Protein 3EQT (pdb70)

Secondary structure (DSSP, 8-state):
---GGG-EEEETTT--EEEEGGGEEEETTTEEEE--GGGGGGEEEEEEEPP-SS--SSEEEEEEEEETTT--EEEEEEEETTEEEEEEPGGGEEEEETTEEE--S-GGG-SS--PBP-HHHHHHHH-/-----GGG-EEEETTT--EEEEGGGEEEETTTEEEE--GGGGGGEEE-SSPPP-SS--SSEEEEEEEEETTT--EEEEEEEETTEEEEEE-GGGEEEEETTEEE--S-GGG-SSPPPBP-HHHHHHHHS--GGGSTTSTT--

Nearest PDB structures (foldseek):
  3eqt-assembly1_A  TM=1.008E+00  e=4.925E-25  Homo sapiens
  3eqt-assembly1_B  TM=1.000E+00  e=4.451E-23  Homo sapiens
  5jbj-assembly1_A  TM=9.741E-01  e=2.662E-15  Gallus gallus
  5jbg-assembly1_A  TM=9.761E-01  e=4.610E-15  Gallus gallus
  5jaj-assembly1_A  TM=9.772E-01  e=2.824E-14  Gallus gallus

Structure (mmCIF, N/CA/C/O backbone):
data_3EQT
#
_entry.id   3EQT
#
_cell.length_a   116.458
_cell.length_b   54.191
_cell.length_c   67.203
_cell.angle_alpha   90.00
_cell.angle_beta   97.26
_cell.angle_gamma   90.00
#
_symmetry.space_group_name_H-M   'C 1 2 1'
#
loop_
_entity.id
_entity.type
_entity.pdbx_description
1 polymer 'ATP-dependent RNA helicase DHX58'
2 polymer "5'-R(*GP*CP*GP*CP*GP*CP*GP*C)-3'"
3 non-polymer 'ZINC ION'
4 water water
#
loop_
_atom_site.group_PDB
_atom_site.id
_atom_site.type_symbol
_atom_site.label_atom_id
_atom_site.label_alt_id
_atom_site.label_comp_id
_atom_site.label_asym_id
_atom_site.label_entity_id
_atom_site.label_seq_id
_atom_site.pdbx_PDB_ins_code
_atom_site.Cartn_x
_atom_site.Cartn_y
_atom_site.Cartn_z
_atom_site.occupancy
_atom_site.B_iso_or_equiv
_atom_site.auth_seq_id
_atom_site.auth_comp_id
_atom_site.auth_asym_id
_atom_site.auth_atom_id
_atom_site.pdbx_PDB_model_num
ATOM 1 N N . GLN A 1 6 ? 19.375 -10.157 -8.443 1.00 45.34 546 GLN A N 1
ATOM 2 C CA . GLN A 1 6 ? 20.707 -10.254 -7.774 1.00 39.46 546 GLN A CA 1
ATOM 3 C C . GLN A 1 6 ? 21.838 -9.673 -8.610 1.00 36.53 546 GLN A C 1
ATOM 4 O O . GLN A 1 6 ? 21.912 -9.895 -9.818 1.00 37.27 546 GLN A O 1
ATOM 10 N N . PHE A 1 7 ? 22.722 -8.927 -7.954 1.00 27.98 547 PHE A N 1
ATOM 11 C CA . PHE A 1 7 ? 23.859 -8.335 -8.639 1.00 27.19 547 PHE A CA 1
ATOM 12 C C . PHE A 1 7 ? 25.182 -8.848 -8.089 1.00 22.08 547 PHE A C 1
ATOM 13 O O . PHE A 1 7 ? 25.281 -9.156 -6.902 1.00 29.37 547 PHE A O 1
ATOM 21 N N . PRO A 1 8 ? 26.223 -8.924 -8.935 1.00 23.63 548 PRO A N 1
ATOM 22 C CA . PRO A 1 8 ? 27.538 -9.375 -8.456 1.00 26.80 548 PRO A CA 1
ATOM 23 C C . PRO A 1 8 ? 27.874 -8.319 -7.396 1.00 29.93 548 PRO A C 1
ATOM 24 O O . PRO A 1 8 ? 27.572 -7.123 -7.587 1.00 30.37 548 PRO A O 1
ATOM 28 N N . VAL A 1 9 ? 28.495 -8.722 -6.297 1.00 28.78 549 VAL A N 1
ATOM 29 C CA . VAL A 1 9 ? 28.764 -7.779 -5.222 1.00 28.49 549 VAL A CA 1
ATOM 30 C C . VAL A 1 9 ? 29.667 -6.593 -5.586 1.00 30.82 549 VAL A C 1
ATOM 31 O O . VAL A 1 9 ? 29.546 -5.516 -5.000 1.00 31.64 549 VAL A O 1
ATOM 35 N N . GLU A 1 10 ? 30.554 -6.773 -6.553 1.00 27.54 550 GLU A N 1
ATOM 36 C CA . GLU A 1 10 ? 31.437 -5.687 -6.984 1.00 31.93 550 GLU A CA 1
ATOM 37 C C . GLU A 1 10 ? 30.666 -4.488 -7.609 1.00 31.94 550 GLU A C 1
ATOM 38 O O . GLU A 1 10 ? 31.227 -3.401 -7.758 1.00 32.48 550 GLU A O 1
ATOM 44 N N . HIS A 1 11 ? 29.392 -4.686 -7.952 1.00 27.96 551 HIS A N 1
ATOM 45 C CA . HIS A 1 11 ? 28.571 -3.632 -8.564 1.00 33.09 551 HIS A CA 1
ATOM 46 C C . HIS A 1 11 ? 27.646 -2.952 -7.565 1.00 32.47 551 HIS A C 1
ATOM 47 O O . HIS A 1 11 ? 26.730 -2.214 -7.939 1.00 29.80 551 HIS A O 1
ATOM 54 N N . VAL A 1 12 ? 27.879 -3.204 -6.286 1.00 23.53 552 VAL A N 1
ATOM 55 C CA . VAL A 1 12 ? 27.053 -2.623 -5.243 1.00 29.37 552 VAL A CA 1
ATOM 56 C C . VAL A 1 12 ? 27.905 -1.792 -4.295 1.00 28.11 552 VAL A C 1
ATOM 57 O O . VAL A 1 12 ? 28.789 -2.322 -3.619 1.00 31.34 552 VAL A O 1
ATOM 61 N N . GLN A 1 13 ? 27.650 -0.485 -4.256 1.00 27.38 553 GLN A N 1
ATOM 62 C CA . GLN A 1 13 ? 28.391 0.402 -3.355 1.00 24.81 553 GLN A CA 1
ATOM 63 C C . GLN A 1 13 ? 27.467 0.817 -2.219 1.00 27.30 553 GLN A C 1
ATOM 64 O O . GLN A 1 13 ? 26.233 0.698 -2.342 1.00 25.38 553 GLN A O 1
ATOM 70 N N . LEU A 1 14 ? 28.061 1.273 -1.111 1.00 20.54 554 LEU A N 1
ATOM 71 C CA . LEU A 1 14 ? 27.312 1.687 0.062 1.00 23.19 554 LEU A CA 1
ATOM 72 C C . LEU A 1 14 ? 27.361 3.210 0.216 1.00 22.74 554 LEU A C 1
ATOM 73 O O . LEU A 1 14 ? 28.430 3.796 0.131 1.00 28.00 554 LEU A O 1
ATOM 78 N N . LEU A 1 15 ? 26.209 3.811 0.475 1.00 22.73 555 LEU A N 1
ATOM 79 C CA . LEU A 1 15 ? 26.099 5.264 0.652 1.00 27.87 555 LEU A CA 1
ATOM 80 C C . LEU A 1 15 ? 25.376 5.493 1.973 1.00 28.64 555 LEU A C 1
ATOM 81 O O . LEU A 1 15 ? 24.634 4.620 2.429 1.00 25.41 555 LEU A O 1
ATOM 86 N N . CYS A 1 16 ? 25.605 6.643 2.605 1.00 27.14 556 CYS A N 1
ATOM 87 C CA . CYS A 1 16 ? 24.920 6.966 3.853 1.00 24.64 556 CYS A CA 1
ATOM 88 C C . CYS A 1 16 ? 23.484 7.257 3.438 1.00 28.72 556 CYS A C 1
ATOM 89 O O . CYS A 1 16 ? 23.252 8.035 2.501 1.00 27.91 556 CYS A O 1
ATOM 92 N N . ILE A 1 17 ? 22.522 6.665 4.134 1.00 29.45 557 ILE A N 1
ATOM 93 C CA . ILE A 1 17 ? 21.116 6.851 3.771 1.00 28.43 557 ILE A CA 1
ATOM 94 C C . ILE A 1 17 ? 20.657 8.299 3.902 1.00 30.77 557 ILE A C 1
ATOM 95 O O . ILE A 1 17 ? 19.745 8.729 3.211 1.00 31.00 557 ILE A O 1
ATOM 100 N N . ASN A 1 18 ? 21.305 9.059 4.766 1.00 26.78 558 ASN A N 1
ATOM 101 C CA . ASN A 1 18 ? 20.879 10.442 4.984 1.00 29.81 558 ASN A CA 1
ATOM 102 C C . ASN A 1 18 ? 21.521 11.448 4.035 1.00 31.11 558 ASN A C 1
ATOM 103 O O . ASN A 1 18 ? 20.813 12.127 3.306 1.00 30.60 558 ASN A O 1
ATOM 108 N N . CYS A 1 19 ? 22.850 11.535 4.030 1.00 27.54 559 CYS A N 1
ATOM 109 C CA . CYS A 1 19 ? 23.542 12.521 3.175 1.00 28.86 559 CYS A CA 1
ATOM 110 C C . CYS A 1 19 ? 23.939 11.979 1.809 1.00 26.06 559 CYS A C 1
ATOM 111 O O . CYS A 1 19 ? 24.374 12.716 0.922 1.00 24.04 559 CYS A O 1
ATOM 114 N N . MET A 1 20 ? 23.796 10.668 1.645 1.00 24.85 560 MET A N 1
ATOM 115 C CA . MET A 1 20 ? 24.092 9.993 0.399 1.00 23.15 560 MET A CA 1
ATOM 116 C C . MET A 1 20 ? 25.506 10.048 -0.152 1.00 21.05 560 MET A C 1
ATOM 117 O O . MET A 1 20 ? 25.724 9.801 -1.342 1.00 26.17 560 MET A O 1
ATOM 122 N N . VAL A 1 21 ? 26.479 10.371 0.690 1.00 22.38 561 VAL A N 1
ATOM 123 C CA . VAL A 1 21 ? 27.862 10.331 0.210 1.00 23.03 561 VAL A CA 1
ATOM 124 C C . VAL A 1 21 ? 28.251 8.844 0.170 1.00 28.23 561 VAL A C 1
ATOM 125 O O . VAL A 1 21 ? 27.730 8.044 0.968 1.00 23.43 561 VAL A O 1
ATOM 129 N N . ALA A 1 22 ? 29.141 8.482 -0.752 1.00 26.48 562 ALA A N 1
ATOM 130 C CA . ALA A 1 22 ? 29.596 7.096 -0.906 1.00 27.49 562 ALA A CA 1
ATOM 131 C C . ALA A 1 22 ? 30.519 6.832 0.258 1.00 28.46 562 ALA A C 1
ATOM 132 O O . ALA A 1 22 ? 31.461 7.591 0.485 1.00 28.39 562 ALA A O 1
ATOM 134 N N . VAL A 1 23 ? 30.261 5.771 1.013 1.00 22.15 563 VAL A N 1
ATOM 135 C CA . VAL A 1 23 ? 31.109 5.485 2.161 1.00 23.37 563 VAL A CA 1
ATOM 136 C C . VAL A 1 23 ? 31.735 4.089 2.139 1.00 28.80 563 VAL A C 1
ATOM 137 O O . VAL A 1 23 ? 32.631 3.791 2.929 1.00 24.91 563 VAL A O 1
ATOM 141 N N . GLY A 1 24 ? 31.287 3.244 1.224 1.00 26.88 564 GLY A N 1
ATOM 142 C CA . GLY A 1 24 ? 31.845 1.902 1.203 1.00 29.19 564 GLY A CA 1
ATOM 143 C C . GLY A 1 24 ? 31.460 1.044 0.013 1.00 31.78 564 GLY A C 1
ATOM 144 O O . GLY A 1 24 ? 30.823 1.518 -0.952 1.00 23.91 564 GLY A O 1
ATOM 145 N N . HIS A 1 25 ? 31.810 -0.243 0.126 1.00 24.58 565 HIS A N 1
ATOM 146 C CA . HIS A 1 25 ? 31.602 -1.223 -0.936 1.00 25.66 565 HIS A CA 1
ATOM 147 C C . HIS A 1 25 ? 30.902 -2.472 -0.402 1.00 23.82 565 HIS A C 1
ATOM 148 O O . HIS A 1 25 ? 31.261 -2.975 0.655 1.00 22.18 565 HIS A O 1
ATOM 155 N N . GLY A 1 26 ? 29.921 -2.973 -1.145 1.00 21.20 566 GLY A N 1
ATOM 156 C CA . GLY A 1 26 ? 29.208 -4.148 -0.698 1.00 24.86 566 GLY A CA 1
ATOM 157 C C . GLY A 1 26 ? 30.198 -5.298 -0.526 1.00 23.54 566 GLY A C 1
ATOM 158 O O . GLY A 1 26 ? 30.006 -6.165 0.306 1.00 23.50 566 GLY A O 1
ATOM 159 N N . SER A 1 27 ? 31.267 -5.304 -1.305 1.00 25.64 567 SER A N 1
ATOM 160 C CA . SER A 1 27 ? 32.250 -6.394 -1.203 1.00 29.08 567 SER A CA 1
ATOM 161 C C . SER A 1 27 ? 33.043 -6.406 0.120 1.00 34.01 567 SER A C 1
ATOM 162 O O . SER A 1 27 ? 33.815 -7.342 0.376 1.00 27.24 567 SER A O 1
ATOM 165 N N . ASP A 1 28 ? 32.881 -5.371 0.955 1.00 26.64 568 ASP A N 1
ATOM 166 C CA . ASP A 1 28 ? 33.596 -5.323 2.236 1.00 24.82 568 ASP A CA 1
ATOM 167 C C . ASP A 1 28 ? 32.760 -5.810 3.403 1.00 24.28 568 ASP A C 1
ATOM 168 O O . ASP A 1 28 ? 33.193 -5.766 4.536 1.00 24.28 568 ASP A O 1
ATOM 173 N N . LEU A 1 29 ? 31.546 -6.274 3.126 1.00 22.67 569 LEU A N 1
ATOM 174 C CA . LEU A 1 29 ? 30.653 -6.721 4.178 1.00 21.39 569 LEU A CA 1
ATOM 175 C C . LEU A 1 29 ? 30.890 -8.206 4.428 1.00 25.82 569 LEU A C 1
ATOM 176 O O . LEU A 1 29 ? 31.253 -8.913 3.507 1.00 24.91 569 LEU A O 1
ATOM 181 N N . ARG A 1 30 ? 30.697 -8.634 5.672 1.00 29.43 570 ARG A N 1
ATOM 182 C CA . ARG A 1 30 ? 30.830 -10.037 6.096 1.00 27.66 570 ARG A CA 1
ATOM 183 C C . ARG A 1 30 ? 29.783 -10.214 7.179 1.00 28.26 570 ARG A C 1
ATOM 184 O O . ARG A 1 30 ? 29.431 -9.252 7.864 1.00 29.43 570 ARG A O 1
ATOM 192 N N . LYS A 1 31 ? 29.304 -11.444 7.361 1.00 23.66 571 LYS A N 1
ATOM 193 C CA . LYS A 1 31 ? 28.310 -11.717 8.379 1.00 28.52 571 LYS A CA 1
ATOM 194 C C . LYS A 1 31 ? 28.947 -12.369 9.598 1.00 29.70 571 LYS A C 1
ATOM 195 O O . LYS A 1 31 ? 29.813 -13.231 9.465 1.00 28.80 571 LYS A O 1
ATOM 201 N N . VAL A 1 32 ? 28.493 -11.959 10.780 1.00 30.32 572 VAL A N 1
ATOM 202 C CA . VAL A 1 32 ? 28.958 -12.518 12.042 1.00 33.13 572 VAL A CA 1
ATOM 203 C C . VAL A 1 32 ? 27.732 -13.234 12.609 1.00 37.07 572 VAL A C 1
ATOM 204 O O . VAL A 1 32 ? 26.633 -12.649 12.694 1.00 31.79 572 VAL A O 1
ATOM 208 N N . GLU A 1 33 ? 27.919 -14.515 12.945 1.00 36.23 573 GLU A N 1
ATOM 209 C CA . GLU A 1 33 ? 26.845 -15.381 13.441 1.00 34.68 573 GLU A CA 1
ATOM 210 C C . GLU A 1 33 ? 25.765 -15.456 12.381 1.00 34.00 573 GLU A C 1
ATOM 211 O O . GLU A 1 33 ? 24.589 -15.637 12.689 1.00 36.56 573 GLU A O 1
ATOM 217 N N . GLY A 1 34 ? 26.176 -15.319 11.128 1.00 34.70 574 GLY A N 1
ATOM 218 C CA . GLY A 1 34 ? 25.236 -15.368 10.024 1.00 36.52 574 GLY A CA 1
ATOM 219 C C . GLY A 1 34 ? 24.116 -14.335 10.074 1.00 35.22 574 GLY A C 1
ATOM 220 O O . GLY A 1 34 ? 23.160 -14.441 9.313 1.00 34.97 574 GLY A O 1
ATOM 221 N N . THR A 1 35 ? 24.236 -13.332 10.946 1.00 35.49 575 THR A N 1
ATOM 222 C CA . THR A 1 35 ? 23.198 -12.318 11.098 1.00 33.23 575 THR A CA 1
ATOM 223 C C . THR A 1 35 ? 23.725 -10.866 11.039 1.00 34.18 575 THR A C 1
ATOM 224 O O . THR A 1 35 ? 23.364 -10.109 10.127 1.00 33.60 575 THR A O 1
ATOM 228 N N . HIS A 1 36 ? 24.553 -10.477 12.008 1.00 29.75 576 HIS A N 1
ATOM 229 C CA . HIS A 1 36 ? 25.133 -9.130 12.025 1.00 30.31 576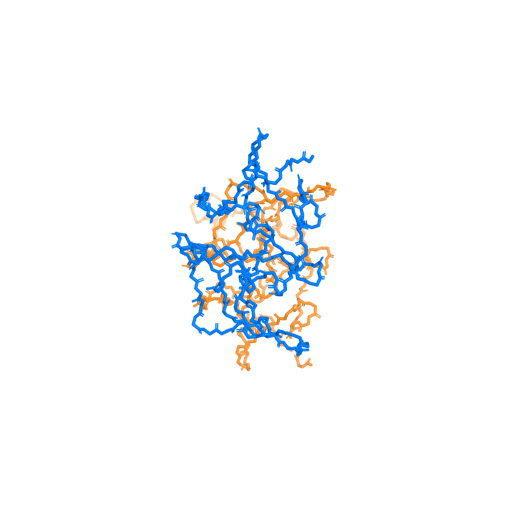 HIS A CA 1
ATOM 230 C C . HIS A 1 36 ? 25.969 -8.935 10.771 1.00 34.41 576 HIS A C 1
ATOM 231 O O . HIS A 1 36 ? 26.677 -9.852 10.350 1.00 33.45 576 HIS A O 1
ATOM 238 N N . HIS A 1 37 ? 25.870 -7.760 10.157 1.00 24.74 577 HIS A N 1
ATOM 239 C CA . HIS A 1 37 ? 26.686 -7.470 8.978 1.00 23.76 577 HIS A CA 1
ATOM 240 C C . HIS A 1 37 ? 27.702 -6.402 9.361 1.00 28.46 577 HIS A C 1
ATOM 241 O O . HIS A 1 37 ? 27.334 -5.320 9.822 1.00 30.31 577 HIS A O 1
ATOM 248 N N . VAL A 1 38 ? 28.976 -6.717 9.172 1.00 28.63 578 VAL A N 1
ATOM 249 C CA . VAL A 1 38 ? 30.061 -5.795 9.512 1.00 26.53 578 VAL A CA 1
ATOM 250 C C . VAL A 1 38 ? 30.856 -5.418 8.275 1.00 27.91 578 VAL A C 1
ATOM 251 O O . VAL A 1 38 ? 30.810 -6.109 7.270 1.00 26.66 578 VAL A O 1
ATOM 255 N N . ASN A 1 39 ? 31.575 -4.304 8.329 1.00 27.44 579 ASN A N 1
ATOM 256 C CA . ASN A 1 39 ? 32.380 -3.912 7.186 1.00 20.55 579 ASN A CA 1
ATOM 257 C C . ASN A 1 39 ? 33.815 -4.140 7.651 1.00 26.84 579 ASN A C 1
ATOM 258 O O . ASN A 1 39 ? 34.232 -3.540 8.634 1.00 26.47 579 ASN A O 1
ATOM 263 N N . VAL A 1 40 ? 34.562 -4.984 6.945 1.00 28.26 580 VAL A N 1
ATOM 264 C CA . VAL A 1 40 ? 35.929 -5.321 7.350 1.00 30.86 580 VAL A CA 1
ATOM 265 C C . VAL A 1 40 ? 37.059 -4.535 6.672 1.00 31.11 580 VAL A C 1
ATOM 266 O O . VAL A 1 40 ? 38.228 -4.827 6.876 1.00 33.61 580 VAL A O 1
ATOM 270 N N . ASN A 1 41 ? 36.717 -3.531 5.873 1.00 31.34 581 ASN A N 1
ATOM 271 C CA . ASN A 1 41 ? 37.730 -2.735 5.191 1.00 30.87 581 ASN A CA 1
ATOM 272 C C . ASN A 1 41 ? 38.242 -1.677 6.187 1.00 36.03 581 ASN A C 1
ATOM 273 O O . ASN A 1 41 ? 37.457 -0.890 6.739 1.00 35.75 581 ASN A O 1
ATOM 278 N N . PRO A 1 42 ? 39.560 -1.663 6.455 1.00 35.74 582 PRO A N 1
ATOM 279 C CA . PRO A 1 42 ? 40.088 -0.662 7.396 1.00 39.56 582 PRO A CA 1
ATOM 280 C C . PRO A 1 42 ? 39.905 0.797 6.946 1.00 33.44 582 PRO A C 1
ATOM 281 O O . PRO A 1 42 ? 39.894 1.695 7.781 1.00 40.56 582 PRO A O 1
ATOM 285 N N . ASN A 1 43 ? 39.768 1.042 5.648 1.00 31.81 583 ASN A N 1
ATOM 286 C CA . ASN A 1 43 ? 39.582 2.422 5.181 1.00 35.43 583 ASN A CA 1
ATOM 287 C C . ASN A 1 43 ? 38.178 2.930 5.539 1.00 34.55 583 ASN A C 1
ATOM 288 O O . ASN A 1 43 ? 37.919 4.131 5.504 1.00 27.69 583 ASN A O 1
ATOM 293 N N . PHE A 1 44 ? 37.277 2.012 5.883 1.00 30.50 584 PHE A N 1
ATOM 294 C CA . PHE A 1 44 ? 35.908 2.389 6.244 1.00 28.28 584 PHE A CA 1
ATOM 295 C C . PHE A 1 44 ? 35.888 3.272 7.489 1.00 28.89 584 PHE A C 1
ATOM 296 O O . PHE A 1 44 ? 34.964 4.069 7.679 1.00 27.01 584 PHE A O 1
ATOM 304 N N . SER A 1 45 ? 36.915 3.144 8.329 1.00 30.01 585 SER A N 1
ATOM 305 C CA . SER A 1 45 ? 36.999 3.913 9.575 1.00 27.60 585 SER A CA 1
ATOM 306 C C . SER A 1 45 ? 37.054 5.412 9.336 1.00 31.22 585 SER A C 1
ATOM 307 O O . SER A 1 45 ? 36.723 6.202 10.231 1.00 29.00 585 SER A O 1
ATOM 310 N N . ASN A 1 46 ? 37.471 5.797 8.136 1.00 28.77 586 ASN A N 1
ATOM 311 C CA . ASN A 1 46 ? 37.552 7.202 7.756 1.00 34.20 586 ASN A CA 1
ATOM 312 C C . ASN A 1 46 ? 36.186 7.836 7.491 1.00 37.78 586 ASN A C 1
ATOM 313 O O . ASN A 1 46 ? 36.102 9.055 7.351 1.00 33.59 586 ASN A O 1
ATOM 318 N N . TYR A 1 47 ? 35.131 7.017 7.418 1.00 33.25 587 TYR A N 1
ATOM 319 C CA . TYR A 1 47 ? 33.786 7.525 7.135 1.00 30.39 587 TYR A CA 1
ATOM 320 C C . TYR A 1 47 ? 32.818 7.576 8.307 1.00 29.70 587 TYR A C 1
ATOM 321 O O . TYR A 1 47 ? 31.670 7.998 8.147 1.00 28.26 587 TYR A O 1
ATOM 330 N N . TYR A 1 48 ? 33.250 7.159 9.490 1.00 24.46 588 TYR A N 1
ATOM 331 C CA . TYR A 1 48 ? 32.330 7.210 10.619 1.00 25.79 588 TYR A CA 1
ATOM 332 C C . TYR A 1 48 ? 33.019 7.684 11.879 1.00 29.04 588 TYR A C 1
ATOM 333 O O . TYR A 1 48 ? 34.250 7.704 11.956 1.00 28.86 588 TYR A O 1
ATOM 342 N N . ASN A 1 49 ? 32.223 8.113 12.848 1.00 28.84 589 ASN A N 1
ATOM 343 C CA . ASN A 1 49 ? 32.749 8.529 14.141 1.00 32.22 589 ASN A CA 1
ATOM 344 C C . ASN A 1 49 ? 32.256 7.469 15.109 1.00 32.65 589 ASN A C 1
ATOM 345 O O . ASN A 1 49 ? 31.281 6.769 14.818 1.00 31.34 589 ASN A O 1
ATOM 350 N N . VAL A 1 50 ? 32.940 7.345 16.244 1.00 29.11 590 VAL A N 1
ATOM 351 C CA . VAL A 1 50 ? 32.573 6.385 17.285 1.00 34.32 590 VAL A CA 1
ATOM 352 C C . VAL A 1 50 ? 32.323 7.189 18.563 1.00 36.94 590 VAL A C 1
ATOM 353 O O . VAL A 1 50 ? 33.147 8.030 18.920 1.00 38.32 590 VAL A O 1
ATOM 357 N N . SER A 1 51 ? 31.198 6.943 19.240 1.00 35.00 591 SER A N 1
ATOM 358 C CA . SER A 1 51 ? 30.869 7.648 20.481 1.00 36.85 591 SER A CA 1
ATOM 359 C C . SER A 1 51 ? 31.857 7.292 21.597 1.00 44.03 591 SER A C 1
ATOM 360 O O . SER A 1 51 ? 32.390 6.177 21.655 1.00 39.28 591 SER A O 1
ATOM 363 N N . ARG A 1 52 ? 32.067 8.249 22.493 1.00 40.45 592 ARG A N 1
ATOM 364 C CA . ARG A 1 52 ? 32.989 8.111 23.617 1.00 48.61 592 ARG A CA 1
ATOM 365 C C . ARG A 1 52 ? 32.669 6.919 24.502 1.00 45.38 592 ARG A C 1
ATOM 366 O O . ARG A 1 52 ? 33.546 6.117 24.818 1.00 45.19 592 ARG A O 1
ATOM 374 N N . ASP A 1 53 ? 31.406 6.802 24.893 1.00 44.58 593 ASP A N 1
ATOM 375 C CA . ASP A 1 53 ? 30.979 5.709 25.757 1.00 46.29 593 ASP A CA 1
ATOM 376 C C . ASP A 1 53 ? 30.396 4.574 24.926 1.00 43.58 593 ASP A C 1
ATOM 377 O O . ASP A 1 53 ? 29.857 4.800 23.852 1.00 41.54 593 ASP A O 1
ATOM 382 N N . PRO A 1 54 ? 30.487 3.336 25.426 1.00 47.47 594 PRO A N 1
ATOM 383 C CA . PRO A 1 54 ? 29.960 2.172 24.712 1.00 44.27 594 PRO A CA 1
ATOM 384 C C . PRO A 1 54 ? 28.460 1.987 24.873 1.00 46.86 594 PRO A C 1
ATOM 385 O O . PRO A 1 54 ? 27.865 2.504 25.819 1.00 43.18 594 PRO A O 1
ATOM 389 N N . VAL A 1 55 ? 27.856 1.267 23.927 1.00 39.97 595 VAL A N 1
ATOM 390 C CA . VAL A 1 55 ? 26.435 0.960 23.975 1.00 43.37 595 VAL A CA 1
ATOM 391 C C . VAL A 1 55 ? 26.253 -0.024 25.142 1.00 49.40 595 VAL A C 1
ATOM 392 O O . VAL A 1 55 ? 27.075 -0.928 25.338 1.00 47.13 595 VAL A O 1
ATOM 396 N N . VAL A 1 56 ? 25.187 0.148 25.919 1.00 49.38 596 VAL A N 1
ATOM 397 C CA . VAL A 1 56 ? 24.936 -0.728 27.052 1.00 43.12 596 VAL A CA 1
ATOM 398 C C . VAL A 1 56 ? 23.931 -1.820 26.694 1.00 44.96 596 VAL A C 1
ATOM 399 O O . VAL A 1 56 ? 22.813 -1.528 26.268 1.00 44.74 596 VAL A O 1
ATOM 403 N N . ILE A 1 57 ? 24.351 -3.074 26.856 1.00 38.61 597 ILE A N 1
ATOM 404 C CA . ILE A 1 57 ? 23.508 -4.233 26.567 1.00 51.20 597 ILE A CA 1
ATOM 405 C C . ILE A 1 57 ? 23.452 -5.140 27.805 1.00 54.57 597 ILE A C 1
ATOM 406 O O . ILE A 1 57 ? 24.487 -5.583 28.314 1.00 56.02 597 ILE A O 1
ATOM 411 N N . ASN A 1 58 ? 22.234 -5.411 28.271 1.00 61.16 598 ASN A N 1
ATOM 412 C CA . ASN A 1 58 ? 21.994 -6.224 29.464 1.00 64.05 598 ASN A CA 1
ATOM 413 C C . ASN A 1 58 ? 22.047 -7.717 29.191 1.00 62.37 598 ASN A C 1
ATOM 414 O O . ASN A 1 58 ? 21.110 -8.453 29.496 1.00 68.37 598 ASN A O 1
ATOM 419 N N . LYS A 1 59 ? 23.153 -8.154 28.610 1.00 60.08 599 LYS A N 1
ATOM 420 C CA . LYS A 1 59 ? 23.369 -9.553 28.288 1.00 60.98 599 LYS A CA 1
ATOM 421 C C . LYS A 1 59 ? 24.840 -9.719 28.001 1.00 59.82 599 LYS A C 1
ATOM 422 O O . LYS A 1 59 ? 25.493 -8.7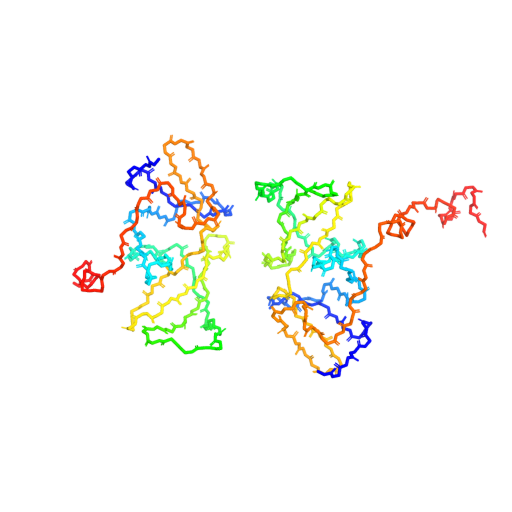85 27.540 1.00 64.23 599 LYS A O 1
ATOM 428 N N . VAL A 1 60 ? 25.361 -10.904 28.291 1.00 57.18 600 VAL A N 1
ATOM 429 C CA . VAL A 1 60 ? 26.764 -11.206 28.054 1.00 55.01 600 VAL A CA 1
ATOM 430 C C . VAL A 1 60 ? 26.825 -12.172 26.887 1.00 53.26 600 VAL A C 1
ATOM 431 O O . VAL A 1 60 ? 26.136 -13.190 26.894 1.00 50.95 600 VAL A O 1
ATOM 435 N N . PHE A 1 61 ? 27.637 -11.844 25.885 1.00 50.46 601 PHE A N 1
ATOM 436 C CA . PHE A 1 61 ? 27.784 -12.693 24.708 1.00 51.59 601 PHE A CA 1
ATOM 437 C C . PHE A 1 61 ? 29.118 -13.418 24.768 1.00 50.82 601 PHE A C 1
ATOM 438 O O . PHE A 1 61 ? 30.115 -12.876 25.244 1.00 47.93 601 PHE A O 1
ATOM 446 N N . LYS A 1 62 ? 29.134 -14.645 24.272 1.00 53.94 602 LYS A N 1
ATOM 447 C CA . LYS A 1 62 ? 30.342 -15.449 24.315 1.00 56.54 602 LYS A CA 1
ATOM 448 C C . LYS A 1 62 ? 31.583 -14.820 23.688 1.00 54.52 602 LYS A C 1
ATOM 449 O O . LYS A 1 62 ? 32.597 -14.632 24.360 1.00 52.35 602 LYS A O 1
ATOM 455 N N . ASP A 1 63 ? 31.495 -14.484 22.404 1.00 52.97 603 ASP A N 1
ATOM 456 C CA . ASP A 1 63 ? 32.645 -13.956 21.678 1.00 40.59 603 ASP A CA 1
ATOM 457 C C . ASP A 1 63 ? 32.756 -12.463 21.436 1.00 41.68 603 ASP A C 1
ATOM 458 O O . ASP A 1 63 ? 33.694 -12.026 20.764 1.00 41.25 603 ASP A O 1
ATOM 463 N N . TRP A 1 64 ? 31.825 -11.670 21.955 1.00 37.29 604 TRP A N 1
ATOM 464 C CA . TRP A 1 64 ? 31.929 -10.238 21.720 1.00 37.40 604 TRP A CA 1
ATOM 465 C C . TRP A 1 64 ? 31.265 -9.365 22.757 1.00 32.08 604 TRP A C 1
ATOM 466 O O . TRP A 1 64 ? 30.459 -9.824 23.556 1.00 39.61 604 TRP A O 1
ATOM 477 N N . LYS A 1 65 ? 31.649 -8.094 22.737 1.00 34.35 605 LYS A N 1
ATOM 478 C CA . LYS A 1 65 ? 31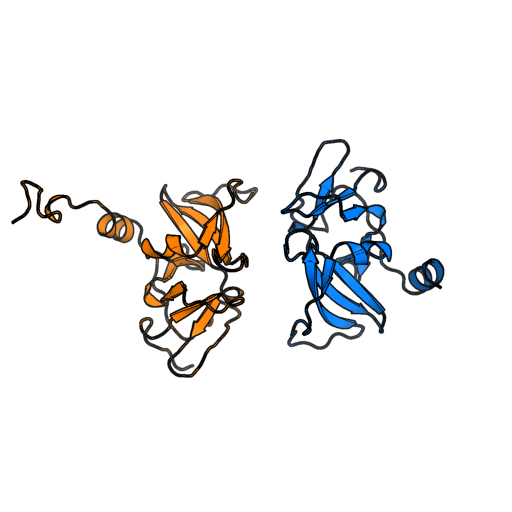.103 -7.091 23.620 1.00 34.70 605 LYS A CA 1
ATOM 479 C C . LYS A 1 65 ? 30.991 -5.789 22.835 1.00 31.81 605 LYS A C 1
ATOM 480 O O . LYS A 1 65 ? 31.826 -5.483 21.976 1.00 32.11 605 LYS A O 1
ATOM 486 N N . PRO A 1 66 ? 29.948 -5.010 23.118 1.00 33.69 606 PRO A N 1
ATOM 487 C CA . PRO A 1 66 ? 29.700 -3.735 22.444 1.00 35.49 606 PRO A CA 1
ATOM 488 C C . PRO A 1 66 ? 30.685 -2.621 22.729 1.00 36.29 606 PRO A C 1
ATOM 489 O O . PRO A 1 66 ? 31.251 -2.517 23.824 1.00 33.90 606 PRO A O 1
ATOM 493 N N . GLY A 1 67 ? 30.874 -1.794 21.707 1.00 35.26 607 GLY A N 1
ATOM 494 C CA . GLY A 1 67 ? 31.728 -0.627 21.794 1.00 31.07 607 GLY A CA 1
ATOM 495 C C . GLY A 1 67 ? 30.787 0.554 21.590 1.00 27.40 607 GLY A C 1
ATOM 496 O O . GLY A 1 67 ? 29.611 0.456 21.905 1.00 30.61 607 GLY A O 1
ATOM 497 N N . GLY A 1 68 ? 31.289 1.658 21.048 1.00 32.71 608 GLY A N 1
ATOM 498 C CA . GLY A 1 68 ? 30.448 2.825 20.878 1.00 34.80 608 GLY A CA 1
ATOM 499 C C . GLY A 1 68 ? 29.544 2.842 19.663 1.00 40.17 608 GLY A C 1
ATOM 500 O O . GLY A 1 68 ? 29.616 1.979 18.784 1.00 36.52 608 GLY A O 1
ATOM 501 N N . VAL A 1 69 ? 28.675 3.846 19.637 1.00 36.91 609 VAL A N 1
ATOM 502 C CA . VAL A 1 69 ? 27.733 4.063 18.552 1.00 36.03 609 VAL A CA 1
ATOM 503 C C . VAL A 1 69 ? 28.540 4.575 17.371 1.00 38.16 609 VAL A C 1
ATOM 504 O O . VAL A 1 69 ? 29.446 5.391 17.553 1.00 35.13 609 VAL A O 1
ATOM 508 N N . ILE A 1 70 ? 28.251 4.080 16.171 1.00 32.16 610 ILE A N 1
ATOM 509 C CA . ILE A 1 70 ? 28.960 4.567 14.989 1.00 31.17 610 ILE A CA 1
ATOM 510 C C . ILE A 1 70 ? 27.979 5.400 14.172 1.00 30.55 610 ILE A C 1
ATOM 511 O O . ILE A 1 70 ? 26.802 5.026 14.001 1.00 25.83 610 ILE A O 1
ATOM 516 N N . SER A 1 71 ? 28.466 6.540 13.692 1.00 29.03 611 SER A N 1
ATOM 517 C CA . SER A 1 71 ? 27.646 7.479 12.923 1.00 31.85 611 SER A CA 1
ATOM 518 C C . SER A 1 71 ? 28.413 8.093 11.760 1.00 29.31 611 SER A C 1
ATOM 519 O O . SER A 1 71 ? 29.640 8.192 11.790 1.00 30.27 611 SER A O 1
ATOM 522 N N . CYS A 1 72 ? 27.685 8.506 10.729 1.00 25.28 612 CYS A N 1
ATOM 523 C CA . CYS A 1 72 ? 28.303 9.092 9.555 1.00 23.04 612 CYS A CA 1
ATOM 524 C C . CYS A 1 72 ? 29.158 10.281 9.963 1.00 31.00 612 CYS A C 1
ATOM 525 O O . CYS A 1 72 ? 28.713 11.143 10.728 1.00 30.97 612 CYS A O 1
ATOM 528 N N . ARG A 1 73 ? 30.380 10.321 9.449 1.00 29.05 613 ARG A N 1
ATOM 529 C CA . ARG A 1 73 ? 31.304 11.399 9.767 1.00 31.87 613 ARG A CA 1
ATOM 530 C C . ARG A 1 73 ? 30.847 12.699 9.112 1.00 30.82 613 ARG A C 1
ATOM 531 O O . ARG A 1 73 ? 31.118 13.779 9.619 1.00 32.92 613 ARG A O 1
ATOM 539 N N . ASN A 1 74 ? 30.129 12.586 8.001 1.00 26.09 614 ASN A N 1
ATOM 540 C CA . ASN A 1 74 ? 29.667 13.764 7.286 1.00 29.74 614 ASN A CA 1
ATOM 541 C C . ASN A 1 74 ? 28.402 14.416 7.863 1.00 36.36 614 ASN A C 1
ATOM 542 O O . ASN A 1 74 ? 28.356 15.643 8.035 1.00 33.69 614 ASN A O 1
ATOM 547 N N . CYS A 1 75 ? 27.392 13.604 8.180 1.00 33.41 615 CYS A N 1
ATOM 548 C CA . CYS A 1 75 ? 26.123 14.147 8.671 1.00 32.66 615 CYS A CA 1
ATOM 549 C C . CYS A 1 75 ? 25.662 13.710 10.047 1.00 30.99 615 CYS A C 1
ATOM 550 O O . CYS A 1 75 ? 24.640 14.188 10.517 1.00 31.36 615 CYS A O 1
ATOM 553 N N . GLY A 1 76 ? 26.364 12.785 10.694 1.00 28.37 616 GLY A N 1
ATOM 554 C CA . GLY A 1 76 ? 25.923 12.373 12.017 1.00 27.04 616 GLY A CA 1
ATOM 555 C C . GLY A 1 76 ? 24.857 11.264 12.070 1.00 32.54 616 GLY A C 1
ATOM 556 O O . GLY A 1 76 ? 24.447 10.840 13.140 1.00 30.53 616 GLY A O 1
ATOM 557 N N . GLU A 1 77 ? 24.388 10.805 10.925 1.00 32.10 617 GLU A N 1
ATOM 558 C CA . GLU A 1 77 ? 23.387 9.735 10.891 1.00 30.56 617 GLU A CA 1
ATOM 559 C C . GLU A 1 77 ? 23.918 8.506 11.641 1.00 30.21 617 GLU A C 1
ATOM 560 O O . GLU A 1 77 ? 25.049 8.100 11.418 1.00 31.52 617 GLU A O 1
ATOM 566 N N . VAL A 1 78 ? 23.126 7.936 12.552 1.00 32.70 618 VAL A N 1
ATOM 567 C CA . VAL A 1 78 ? 23.567 6.747 13.299 1.00 34.50 618 VAL A CA 1
ATOM 568 C C . VAL A 1 78 ? 23.475 5.538 12.365 1.00 32.18 618 VAL A C 1
ATOM 569 O O . VAL A 1 78 ? 22.456 5.338 11.697 1.00 29.47 618 VAL A O 1
ATOM 573 N N . TRP A 1 79 ? 24.548 4.754 12.304 1.00 28.13 619 TRP A N 1
ATOM 574 C CA . TRP A 1 79 ? 24.611 3.586 11.413 1.00 26.79 619 TRP A CA 1
ATOM 575 C C . TRP A 1 79 ? 24.565 2.223 12.138 1.00 29.81 619 TRP A C 1
ATOM 576 O O . TRP A 1 79 ? 24.311 1.193 11.523 1.00 26.19 619 TRP A O 1
ATOM 587 N N . GLY A 1 80 ? 24.864 2.219 13.424 1.00 27.65 620 GLY A N 1
ATOM 588 C CA . GLY A 1 80 ? 24.867 0.961 14.156 1.00 33.03 620 GLY A CA 1
ATOM 589 C C . GLY A 1 80 ? 25.798 1.077 15.341 1.00 29.22 620 GLY A C 1
ATOM 590 O O . GLY A 1 80 ? 25.819 2.108 16.021 1.00 25.65 620 GLY A O 1
ATOM 591 N N . LEU A 1 81 ? 26.588 0.039 15.588 1.00 30.72 621 LEU A N 1
ATOM 592 C CA . LEU A 1 81 ? 27.509 0.071 16.714 1.00 29.78 621 LEU A CA 1
ATOM 593 C C . LEU A 1 81 ? 28.782 -0.711 16.431 1.00 34.51 621 LEU A C 1
ATOM 594 O O . LEU A 1 81 ? 28.871 -1.495 15.478 1.00 32.75 621 LEU A O 1
ATOM 599 N N . GLN A 1 82 ? 29.751 -0.511 17.308 1.00 30.15 622 GLN A N 1
ATOM 600 C CA . GLN A 1 82 ? 31.022 -1.185 17.214 1.00 34.75 622 GLN A CA 1
ATOM 601 C C . GLN A 1 82 ? 30.899 -2.531 17.943 1.00 34.84 622 GLN A C 1
ATOM 602 O O . GLN A 1 82 ? 30.347 -2.609 19.033 1.00 33.91 622 GLN A O 1
ATOM 608 N N . MET A 1 83 ? 31.371 -3.592 17.309 1.00 34.58 623 MET A N 1
ATOM 609 C CA . MET A 1 83 ? 31.353 -4.909 17.913 1.00 34.50 623 MET A CA 1
ATOM 610 C C . MET A 1 83 ? 32.819 -5.219 18.195 1.00 30.77 623 MET A C 1
ATOM 611 O O . MET A 1 83 ? 33.644 -5.107 17.305 1.00 33.16 623 MET A O 1
ATOM 616 N N . ILE A 1 84 ? 33.152 -5.592 19.426 1.00 30.84 624 ILE A N 1
ATOM 617 C CA . ILE A 1 84 ? 34.536 -5.939 19.714 1.00 33.78 624 ILE A CA 1
ATOM 618 C C . ILE A 1 84 ? 34.482 -7.465 19.780 1.00 34.12 624 ILE A C 1
ATOM 619 O O . ILE A 1 84 ? 34.067 -8.050 20.772 1.00 34.29 624 ILE A O 1
ATOM 624 N N . TYR A 1 85 ? 34.851 -8.081 18.664 1.00 34.62 625 TYR A N 1
ATOM 625 C CA . TYR A 1 85 ? 34.804 -9.530 18.494 1.00 35.22 625 TYR A CA 1
ATOM 626 C C . TYR A 1 85 ? 36.154 -10.124 18.819 1.00 39.78 625 TYR A C 1
ATOM 627 O O . TYR A 1 85 ? 37.134 -9.858 18.122 1.00 37.69 625 TYR A O 1
ATOM 636 N N . LYS A 1 86 ? 36.198 -10.915 19.888 1.00 41.33 626 LYS A N 1
ATOM 637 C CA . LYS A 1 86 ? 37.432 -11.543 20.324 1.00 35.78 626 LYS A CA 1
ATOM 638 C C . LYS A 1 86 ? 38.566 -10.521 20.288 1.00 38.58 626 LYS A C 1
ATOM 639 O O . LYS A 1 86 ? 39.637 -10.769 19.747 1.00 37.32 626 LYS A O 1
ATOM 645 N N . SER A 1 87 ? 38.291 -9.347 20.850 1.00 40.30 627 SER A N 1
ATOM 646 C CA . SER A 1 87 ? 39.258 -8.254 20.922 1.00 42.25 627 SER A CA 1
ATOM 647 C C . SER A 1 87 ? 39.465 -7.435 19.651 1.00 42.73 627 SER A C 1
ATOM 648 O O . SER A 1 87 ? 40.197 -6.450 19.672 1.00 45.08 627 SER A O 1
ATOM 651 N N . VAL A 1 88 ? 38.833 -7.828 18.549 1.00 39.57 628 VAL A N 1
ATOM 652 C CA . VAL A 1 88 ? 38.964 -7.073 17.307 1.00 40.20 628 VAL A CA 1
ATOM 653 C C . VAL A 1 88 ? 37.717 -6.196 17.090 1.00 35.73 628 VAL A C 1
ATOM 654 O O . VAL A 1 88 ? 36.601 -6.691 17.136 1.00 29.09 628 VAL A O 1
ATOM 658 N N . LYS A 1 89 ? 37.918 -4.897 16.859 1.00 35.10 629 LYS A N 1
ATOM 659 C CA . LYS A 1 89 ? 36.809 -3.968 16.646 1.00 34.09 629 LYS A CA 1
ATOM 660 C C . LYS A 1 89 ? 36.273 -4.075 15.223 1.00 30.93 629 LYS A C 1
ATOM 661 O O . LYS A 1 89 ? 37.041 -4.047 14.266 1.00 28.83 629 LYS A O 1
ATOM 667 N N . LEU A 1 90 ? 34.957 -4.203 15.102 1.00 31.25 630 LEU A N 1
ATOM 668 C CA . LEU A 1 90 ? 34.275 -4.308 13.801 1.00 29.16 630 LEU A CA 1
ATOM 669 C C . LEU A 1 90 ? 33.004 -3.439 13.814 1.00 29.17 630 LEU A C 1
ATOM 670 O O . LEU A 1 90 ? 32.206 -3.516 14.740 1.00 30.72 630 LEU A O 1
ATOM 675 N N . PRO A 1 91 ? 32.805 -2.612 12.781 1.00 26.62 631 PRO A N 1
ATOM 676 C CA . PRO A 1 91 ? 31.612 -1.760 12.724 1.00 27.08 631 PRO A CA 1
ATOM 677 C C . PRO A 1 91 ? 30.426 -2.578 12.207 1.00 26.72 631 PRO A C 1
ATOM 678 O O . PRO A 1 91 ? 30.480 -3.098 11.091 1.00 30.15 631 PRO A O 1
ATOM 682 N N . VAL A 1 92 ? 29.393 -2.712 13.038 1.00 24.87 632 VAL A N 1
ATOM 683 C CA . VAL A 1 92 ? 28.169 -3.443 12.717 1.00 25.44 632 VAL A CA 1
ATOM 684 C C . VAL A 1 92 ? 27.169 -2.436 12.162 1.00 32.60 632 VAL A C 1
ATOM 685 O O . VAL A 1 92 ? 26.824 -1.475 12.839 1.00 32.32 632 VAL A O 1
ATOM 689 N N . LEU A 1 93 ? 26.696 -2.675 10.944 1.00 28.72 633 LEU A N 1
ATOM 690 C CA . LEU A 1 93 ? 25.795 -1.745 10.281 1.00 25.99 633 LEU A CA 1
ATOM 691 C C . LEU A 1 93 ? 24.320 -2.148 10.249 1.00 34.85 633 LEU A C 1
ATOM 692 O O . LEU A 1 93 ? 23.984 -3.304 10.043 1.00 32.21 633 LEU A O 1
ATOM 697 N N . LYS A 1 94 ? 23.449 -1.175 10.477 1.00 27.22 634 LYS A N 1
ATOM 698 C CA . LYS A 1 94 ? 22.010 -1.388 10.397 1.00 26.01 634 LYS A CA 1
ATOM 699 C C . LYS A 1 94 ? 21.713 -1.328 8.882 1.00 28.89 634 LYS A C 1
ATOM 700 O O . LYS A 1 94 ? 22.168 -0.410 8.209 1.00 32.81 634 LYS A O 1
ATOM 706 N N . VAL A 1 95 ? 20.944 -2.270 8.338 1.00 27.32 635 VAL A N 1
ATOM 707 C CA . VAL A 1 95 ? 20.693 -2.264 6.895 1.00 26.11 635 VAL A CA 1
ATOM 708 C C . VAL A 1 95 ? 20.010 -0.995 6.397 1.00 30.33 635 VAL A C 1
ATOM 709 O O . VAL A 1 95 ? 20.307 -0.505 5.299 1.00 26.57 635 VAL A O 1
ATOM 713 N N . ARG A 1 96 ? 19.122 -0.436 7.205 1.00 29.77 636 ARG A N 1
ATOM 714 C CA . ARG A 1 96 ? 18.412 0.767 6.765 1.00 37.05 636 ARG A CA 1
ATOM 715 C C . ARG A 1 96 ? 19.313 1.983 6.627 1.00 36.32 636 ARG A C 1
ATOM 716 O O . ARG A 1 96 ? 18.947 2.950 5.958 1.00 39.27 636 ARG A O 1
ATOM 724 N N . SER A 1 97 ? 20.496 1.929 7.240 1.00 31.79 637 SER A N 1
ATOM 725 C CA . SER A 1 97 ? 21.425 3.058 7.207 1.00 33.68 637 SER A CA 1
ATOM 726 C C . SER A 1 97 ? 22.280 3.099 5.958 1.00 31.86 637 SER A C 1
ATOM 727 O O . SER A 1 97 ? 22.856 4.137 5.627 1.00 31.34 637 SER A O 1
ATOM 730 N N . MET A 1 98 ? 22.360 1.975 5.260 1.00 30.00 638 MET A N 1
ATOM 731 C CA . MET A 1 98 ? 23.190 1.879 4.072 1.00 28.22 638 MET A CA 1
ATOM 732 C C . MET A 1 98 ? 22.400 1.805 2.770 1.00 39.60 638 MET A C 1
ATOM 733 O O . MET A 1 98 ? 21.943 0.726 2.377 1.00 39.94 638 MET A O 1
ATOM 738 N N . LEU A 1 99 ? 22.286 2.938 2.082 1.00 28.93 639 LEU A N 1
ATOM 739 C CA . LEU A 1 99 ? 21.601 3.023 0.801 1.00 28.99 639 LEU A CA 1
ATOM 740 C C . LEU A 1 99 ? 22.487 2.304 -0.207 1.00 30.54 639 LEU A C 1
ATOM 741 O O . LEU A 1 99 ? 23.694 2.558 -0.282 1.00 27.26 639 LEU A O 1
ATOM 746 N N . LEU A 1 100 ? 21.893 1.411 -0.992 1.00 26.21 640 LEU A N 1
ATOM 747 C CA . LEU A 1 100 ? 22.662 0.635 -1.957 1.00 28.76 640 LEU A CA 1
ATOM 748 C C . LEU A 1 100 ? 22.698 1.244 -3.342 1.00 32.44 640 LEU A C 1
ATOM 749 O O . LEU A 1 100 ? 21.649 1.496 -3.939 1.00 33.07 640 LEU A O 1
ATOM 754 N N . GLU A 1 101 ? 23.901 1.484 -3.854 1.00 28.28 641 GLU A N 1
ATOM 755 C CA . GLU A 1 101 ? 24.049 2.015 -5.203 1.00 31.56 641 GLU A CA 1
ATOM 756 C C . GLU A 1 101 ? 24.312 0.797 -6.101 1.00 30.32 641 GLU A C 1
ATOM 757 O O . GLU A 1 101 ? 25.354 0.157 -5.987 1.00 27.21 641 GLU A O 1
ATOM 763 N N . THR A 1 102 ? 23.367 0.496 -6.990 1.00 31.30 642 THR A N 1
ATOM 764 C CA . THR A 1 102 ? 23.443 -0.675 -7.866 1.00 31.85 642 THR A CA 1
ATOM 765 C C . THR A 1 102 ? 23.295 -0.304 -9.342 1.00 37.41 642 THR A C 1
ATOM 766 O O . THR A 1 102 ? 23.011 0.843 -9.684 1.00 37.07 642 THR A O 1
ATOM 770 N N . PRO A 1 103 ? 23.474 -1.285 -10.236 1.00 39.83 643 PRO A N 1
ATOM 771 C CA . PRO A 1 103 ? 23.336 -0.979 -11.664 1.00 41.18 643 PRO A CA 1
ATOM 772 C C . PRO A 1 103 ? 21.911 -0.542 -12.031 1.00 42.70 643 PRO A C 1
ATOM 773 O O . PRO A 1 103 ? 21.696 0.080 -13.070 1.00 47.46 643 PRO A O 1
ATOM 777 N N . GLN A 1 104 ? 20.946 -0.854 -11.168 1.00 40.99 644 GLN A N 1
ATOM 778 C CA . GLN A 1 104 ? 19.547 -0.495 -11.410 1.00 43.38 644 GLN A CA 1
ATOM 779 C C . GLN A 1 104 ? 19.070 0.713 -10.593 1.00 44.73 644 GLN A C 1
ATOM 780 O O . GLN A 1 104 ? 17.867 0.978 -10.506 1.00 49.98 644 GLN A O 1
ATOM 786 N N . GLY A 1 105 ? 20.016 1.448 -10.011 1.00 40.88 645 GLY A N 1
ATOM 787 C CA . GLY A 1 105 ? 19.672 2.615 -9.213 1.00 36.27 645 GLY A CA 1
ATOM 788 C C . GLY A 1 105 ? 19.936 2.427 -7.727 1.00 38.52 645 GLY A C 1
ATOM 789 O O . GLY A 1 105 ? 20.475 1.392 -7.288 1.00 33.45 645 GLY A O 1
ATOM 790 N N . ARG A 1 106 ? 19.552 3.425 -6.941 1.00 31.57 646 ARG A N 1
ATOM 791 C CA . ARG A 1 106 ? 19.753 3.350 -5.507 1.00 34.66 646 ARG A CA 1
ATOM 792 C C . ARG A 1 106 ? 18.597 2.590 -4.895 1.00 37.10 646 ARG A C 1
ATOM 793 O O . ARG A 1 106 ? 17.435 2.821 -5.229 1.00 40.75 646 ARG A O 1
ATOM 801 N N . ILE A 1 107 ? 18.941 1.682 -3.997 1.00 28.33 647 ILE A N 1
ATOM 802 C CA . ILE A 1 107 ? 17.977 0.797 -3.332 1.00 33.18 647 ILE A CA 1
ATOM 803 C C . ILE A 1 107 ? 18.099 0.832 -1.820 1.00 33.53 647 ILE A C 1
ATOM 804 O O . ILE A 1 107 ? 19.199 0.678 -1.282 1.00 29.99 647 ILE A O 1
ATOM 809 N N . GLN A 1 108 ? 16.979 1.013 -1.126 1.00 28.80 648 GLN A N 1
ATOM 810 C CA . GLN A 1 108 ? 16.989 0.988 0.329 1.00 31.20 648 GLN A CA 1
ATOM 811 C C . GLN A 1 108 ? 16.449 -0.409 0.732 1.00 34.43 648 GLN A C 1
ATOM 812 O O . GLN A 1 108 ? 15.288 -0.704 0.497 1.00 35.77 648 GLN A O 1
ATOM 818 N N . ALA A 1 109 ? 17.284 -1.274 1.304 1.00 30.21 649 ALA A N 1
ATOM 819 C CA . ALA A 1 109 ? 16.805 -2.613 1.704 1.00 31.64 649 ALA A CA 1
ATOM 820 C C . ALA A 1 109 ? 16.263 -2.557 3.130 1.00 29.79 649 ALA A C 1
ATOM 821 O O . ALA A 1 109 ? 16.714 -1.744 3.938 1.00 33.70 649 ALA A O 1
ATOM 823 N N . LYS A 1 110 ? 15.293 -3.407 3.446 1.00 30.50 650 LYS A N 1
ATOM 824 C CA . LYS A 1 110 ? 14.707 -3.420 4.788 1.00 35.90 650 LYS A CA 1
ATOM 825 C C . LYS A 1 110 ? 15.292 -4.515 5.680 1.00 32.09 650 LYS A C 1
ATOM 826 O O . LYS A 1 110 ? 15.150 -4.460 6.891 1.00 33.54 650 LYS A O 1
ATOM 832 N N . LYS A 1 111 ? 15.956 -5.492 5.063 1.00 30.01 651 LYS A N 1
ATOM 833 C CA . LYS A 1 111 ? 16.568 -6.611 5.790 1.00 33.97 651 LYS A CA 1
ATOM 834 C C . LYS A 1 111 ? 17.887 -7.069 5.133 1.00 28.32 651 LYS A C 1
ATOM 835 O O . LYS A 1 111 ? 17.913 -7.308 3.931 1.00 26.74 651 LYS A O 1
ATOM 841 N N . TRP A 1 112 ? 18.954 -7.210 5.929 1.00 22.05 652 TRP A N 1
ATOM 842 C CA . TRP A 1 112 ? 20.239 -7.672 5.402 1.00 25.56 652 TRP A CA 1
ATOM 843 C C . TRP A 1 112 ? 20.054 -9.042 4.756 1.00 26.49 652 TRP A C 1
ATOM 844 O O . TRP A 1 112 ? 20.685 -9.348 3.751 1.00 27.70 652 TRP A O 1
ATOM 855 N N . SER A 1 113 ? 19.186 -9.871 5.337 1.00 27.59 653 SER A N 1
ATOM 856 C CA . SER A 1 113 ? 18.968 -11.218 4.787 1.00 29.04 653 SER A CA 1
ATOM 857 C C . SER A 1 113 ? 18.317 -11.157 3.416 1.00 34.17 653 SER A C 1
ATOM 858 O O . SER A 1 113 ? 18.263 -12.169 2.701 1.00 35.27 653 SER A O 1
ATOM 861 N N . ARG A 1 114 ? 17.823 -9.981 3.023 1.00 29.76 654 ARG A N 1
ATOM 862 C CA . ARG A 1 114 ? 17.196 -9.891 1.709 1.00 34.16 654 ARG A CA 1
ATOM 863 C C . ARG A 1 114 ? 17.852 -8.966 0.693 1.00 36.54 654 ARG A C 1
ATOM 864 O O . ARG A 1 114 ? 17.236 -8.627 -0.310 1.00 34.71 654 ARG A O 1
ATOM 872 N N . VAL A 1 115 ? 19.099 -8.564 0.914 1.00 34.22 655 VAL A N 1
ATOM 873 C CA . VAL A 1 115 ? 19.736 -7.696 -0.074 1.00 29.52 655 VAL A CA 1
ATOM 874 C C . VAL A 1 115 ? 19.985 -8.441 -1.388 1.00 30.95 655 VAL A C 1
ATOM 875 O O . VAL A 1 115 ? 20.119 -9.661 -1.405 1.00 33.04 655 VAL A O 1
ATOM 879 N N . PRO A 1 116 ? 20.062 -7.708 -2.511 1.00 31.46 656 PRO A N 1
ATOM 880 C CA . PRO A 1 116 ? 20.284 -8.321 -3.828 1.00 30.68 656 PRO A CA 1
ATOM 881 C C . PRO A 1 116 ? 21.699 -8.780 -4.181 1.00 28.47 656 PRO A C 1
ATOM 882 O O . PRO A 1 116 ? 22.129 -8.664 -5.326 1.00 32.53 656 PRO A O 1
ATOM 886 N N . PHE A 1 117 ? 22.435 -9.280 -3.194 1.00 26.09 657 PHE A N 1
ATOM 887 C CA . PHE A 1 117 ? 23.773 -9.785 -3.431 1.00 24.92 657 PHE A CA 1
ATOM 888 C C . PHE A 1 117 ? 24.194 -10.701 -2.282 1.00 28.66 657 PHE A C 1
ATOM 889 O O . PHE A 1 117 ? 23.684 -10.613 -1.164 1.00 29.77 657 PHE A O 1
ATOM 897 N N . SER A 1 118 ? 25.112 -11.605 -2.565 1.00 26.85 658 SER A N 1
ATOM 898 C CA . SER A 1 118 ? 25.562 -12.529 -1.537 1.00 26.95 658 SER A CA 1
ATOM 899 C C . SER A 1 118 ? 26.678 -11.904 -0.704 1.00 27.10 658 SER A C 1
ATOM 900 O O . SER A 1 118 ? 27.468 -11.103 -1.208 1.00 29.02 658 SER A O 1
ATOM 903 N N . VAL A 1 119 ? 26.735 -12.284 0.567 1.00 26.51 659 VAL A N 1
ATOM 904 C CA . VAL A 1 119 ? 27.737 -11.794 1.499 1.00 25.34 659 VAL A CA 1
ATOM 905 C C . VAL A 1 119 ? 28.391 -12.996 2.196 1.00 28.24 659 VAL A C 1
ATOM 906 O O . VAL A 1 119 ? 27.690 -13.897 2.645 1.00 26.46 659 VAL A O 1
ATOM 910 N N . PRO A 1 120 ? 29.734 -13.032 2.270 1.00 29.29 660 PRO A N 1
ATOM 911 C CA . PRO A 1 120 ? 30.415 -14.161 2.932 1.00 29.51 660 PRO A CA 1
ATOM 912 C C . PRO A 1 120 ? 30.413 -14.075 4.440 1.00 31.40 660 PRO A C 1
ATOM 913 O O . PRO A 1 120 ? 30.306 -12.980 5.011 1.00 26.27 660 PRO A O 1
ATOM 917 N N . ASP A 1 121 ? 30.538 -15.229 5.103 1.00 26.28 661 ASP A N 1
ATOM 918 C CA . ASP A 1 121 ? 30.569 -15.234 6.555 1.00 23.04 661 ASP A CA 1
ATOM 919 C C . ASP A 1 121 ? 31.933 -14.732 6.949 1.00 23.50 661 ASP A C 1
ATOM 920 O O . ASP A 1 121 ? 32.900 -14.911 6.210 1.00 24.71 661 ASP A O 1
ATOM 925 N N . PHE A 1 122 ? 31.990 -14.084 8.105 1.00 24.72 662 PHE A N 1
ATOM 926 C CA . PHE A 1 122 ? 33.233 -13.537 8.627 1.00 29.49 662 PHE A CA 1
ATOM 927 C C . PHE A 1 122 ? 34.137 -14.701 8.994 1.00 33.40 662 PHE A C 1
ATOM 928 O O . PHE A 1 122 ? 33.664 -15.696 9.540 1.00 28.52 662 PHE A O 1
ATOM 936 N N . ASP A 1 123 ? 35.419 -14.586 8.673 1.00 29.89 663 ASP A N 1
ATOM 937 C CA . ASP A 1 123 ? 36.379 -15.623 9.039 1.00 34.28 663 ASP A CA 1
ATOM 938 C C . ASP A 1 123 ? 37.571 -14.932 9.715 1.00 27.26 663 ASP A C 1
ATOM 939 O O . ASP A 1 123 ? 38.371 -14.245 9.064 1.00 27.14 663 ASP A O 1
ATOM 944 N N . PHE A 1 124 ? 37.685 -15.122 11.020 1.00 32.61 664 PHE A N 1
ATOM 945 C CA . PHE A 1 124 ? 38.736 -14.476 11.803 1.00 35.80 664 PHE A CA 1
ATOM 946 C C . PHE A 1 124 ? 40.127 -14.696 11.217 1.00 34.56 664 PHE A C 1
ATOM 947 O O . PHE A 1 124 ? 40.890 -13.747 10.979 1.00 38.60 664 PHE A O 1
ATOM 955 N N . LEU A 1 125 ? 40.469 -15.952 10.986 1.00 35.39 665 LEU A N 1
ATOM 956 C CA . LEU A 1 125 ? 41.761 -16.285 10.405 1.00 34.23 665 LEU A CA 1
ATOM 957 C C . LEU A 1 125 ? 41.989 -15.492 9.114 1.00 41.01 665 LEU A C 1
ATOM 958 O O . LEU A 1 125 ? 43.063 -14.940 8.885 1.00 45.86 665 LEU A O 1
ATOM 963 N N . GLN A 1 126 ? 40.970 -15.445 8.265 1.00 36.34 666 GLN A N 1
ATOM 964 C CA . GLN A 1 126 ? 41.042 -14.721 7.001 1.00 35.93 666 GLN A CA 1
ATOM 965 C C . GLN A 1 126 ? 41.285 -13.230 7.282 1.00 36.81 666 GLN A C 1
ATOM 966 O O . GLN A 1 126 ? 42.125 -12.596 6.653 1.00 42.38 666 GLN A O 1
ATOM 972 N N . HIS A 1 127 ? 40.540 -12.687 8.231 1.00 34.95 667 HIS A N 1
ATOM 973 C CA . HIS A 1 127 ? 40.653 -11.268 8.590 1.00 35.26 667 HIS A CA 1
ATOM 974 C C . HIS A 1 127 ? 42.096 -10.934 8.985 1.00 40.27 667 HIS A C 1
ATOM 975 O O . HIS A 1 127 ? 42.641 -9.899 8.598 1.00 33.82 667 HIS A O 1
ATOM 982 N N . CYS A 1 128 ? 42.717 -11.833 9.739 1.00 42.06 668 CYS A N 1
ATOM 983 C CA . CYS A 1 128 ? 44.101 -11.639 10.167 1.00 50.59 668 CYS A CA 1
ATOM 984 C C . CYS A 1 128 ? 45.059 -11.622 8.985 1.00 53.86 668 CYS A C 1
ATOM 985 O O . CYS A 1 128 ? 46.023 -10.861 8.967 1.00 61.33 668 CYS A O 1
ATOM 988 N N . ALA A 1 129 ? 44.786 -12.452 7.988 1.00 57.22 669 ALA A N 1
ATOM 989 C CA . ALA A 1 129 ? 45.630 -12.502 6.808 1.00 60.11 669 ALA A CA 1
ATOM 990 C C . ALA A 1 129 ? 45.557 -11.167 6.065 1.00 65.38 669 ALA A C 1
ATOM 991 O O . ALA A 1 129 ? 46.584 -10.554 5.771 1.00 66.65 669 ALA A O 1
ATOM 993 N N . GLU A 1 130 ? 44.341 -10.712 5.773 1.00 61.31 670 GLU A N 1
ATOM 994 C CA . GLU A 1 130 ? 44.154 -9.453 5.060 1.00 61.77 670 GLU A CA 1
ATOM 995 C C . GLU A 1 130 ? 44.592 -8.206 5.849 1.00 61.33 670 GLU A C 1
ATOM 996 O O . GLU A 1 130 ? 44.635 -7.110 5.284 1.00 60.67 670 GLU A O 1
ATOM 1002 N N . ASN A 1 131 ? 44.925 -8.352 7.131 1.00 56.89 671 ASN A N 1
ATOM 1003 C CA . ASN A 1 131 ? 45.278 -7.178 7.929 1.00 55.63 671 ASN A CA 1
ATOM 1004 C C . ASN A 1 131 ? 46.573 -7.171 8.727 1.00 61.59 671 ASN A C 1
ATOM 1005 O O . ASN A 1 131 ? 46.804 -6.257 9.522 1.00 65.95 671 ASN A O 1
ATOM 1010 N N . LEU A 1 132 ? 47.416 -8.176 8.546 1.00 64.06 672 LEU A N 1
ATOM 1011 C CA . LEU A 1 132 ? 48.685 -8.203 9.265 1.00 66.61 672 LEU A CA 1
ATOM 1012 C C . LEU A 1 132 ? 49.833 -8.096 8.271 1.00 66.44 672 LEU A C 1
ATOM 1013 O O . LEU A 1 132 ? 50.595 -7.114 8.368 1.00 68.14 672 LEU A O 1
ATOM 1018 N N . ARG B 1 4 ? 5.880 -1.212 39.193 1.00 62.25 544 ARG B N 1
ATOM 1019 C CA . ARG B 1 4 ? 4.672 -1.453 40.042 1.00 63.16 544 ARG B CA 1
ATOM 1020 C C . ARG B 1 4 ? 3.896 -0.145 40.224 1.00 61.36 544 ARG B C 1
ATOM 1021 O O . ARG B 1 4 ? 2.834 0.027 39.618 1.00 64.78 544 ARG B O 1
ATOM 1029 N N . GLN B 1 5 ? 4.418 0.780 41.034 1.00 55.48 545 GLN B N 1
ATOM 1030 C CA . GLN B 1 5 ? 3.722 2.053 41.244 1.00 48.44 545 GLN B CA 1
ATOM 1031 C C . GLN B 1 5 ? 3.359 2.709 39.918 1.00 45.04 545 GLN B C 1
ATOM 1032 O O . GLN B 1 5 ? 4.187 2.791 38.997 1.00 37.60 545 GLN B O 1
ATOM 1038 N N . GLN B 1 6 ? 2.120 3.184 39.830 1.00 42.41 546 GLN B N 1
ATOM 1039 C CA . GLN B 1 6 ? 1.634 3.832 38.616 1.00 43.27 546 GLN B CA 1
ATOM 1040 C C . GLN B 1 6 ? 1.475 5.313 38.894 1.00 38.38 546 GLN B C 1
ATOM 1041 O O . GLN B 1 6 ? 0.770 5.690 39.837 1.00 37.98 546 GLN B O 1
ATOM 1047 N N . PHE B 1 7 ? 2.120 6.150 38.078 1.00 35.92 547 PHE B N 1
ATOM 1048 C CA . PHE B 1 7 ? 2.043 7.602 38.247 1.00 38.04 547 PHE B CA 1
ATOM 1049 C C . PHE B 1 7 ? 0.956 8.301 37.416 1.00 37.48 547 PHE B C 1
ATOM 1050 O O . PHE B 1 7 ? 0.548 7.814 36.359 1.00 35.44 547 PHE B O 1
ATOM 1058 N N . PRO B 1 8 ? 0.472 9.455 37.899 1.00 35.02 548 PRO B N 1
ATOM 1059 C CA . PRO B 1 8 ? -0.545 10.211 37.162 1.00 35.42 548 PRO B CA 1
ATOM 1060 C C . PRO B 1 8 ? 0.180 10.596 35.861 1.00 40.46 548 PRO B C 1
ATOM 1061 O O . PRO B 1 8 ? 1.378 10.908 35.899 1.00 35.98 548 PRO B O 1
ATOM 1065 N N . VAL B 1 9 ? -0.513 10.584 34.724 1.00 35.80 549 VAL B N 1
ATOM 1066 C CA . VAL B 1 9 ? 0.143 10.908 33.461 1.00 39.17 549 VAL B CA 1
ATOM 1067 C C . VAL B 1 9 ? 0.649 12.350 33.392 1.00 41.24 549 VAL B C 1
ATOM 1068 O O . VAL B 1 9 ? 1.609 12.632 32.678 1.00 45.02 549 VAL B O 1
ATOM 1072 N N . GLU B 1 10 ? 0.022 13.249 34.146 1.00 43.86 550 GLU B N 1
ATOM 1073 C CA . GLU B 1 10 ? 0.432 14.653 34.176 1.00 43.56 550 GLU B CA 1
ATOM 1074 C C . GLU B 1 10 ? 1.781 14.831 34.886 1.00 44.50 550 GLU B C 1
ATOM 1075 O O . GLU B 1 10 ? 2.389 15.895 34.805 1.00 44.62 550 GLU B O 1
ATOM 1081 N N . HIS B 1 11 ? 2.233 13.800 35.597 1.00 40.76 551 HIS B N 1
ATOM 1082 C CA . HIS B 1 11 ? 3.509 13.879 36.312 1.00 45.17 551 HIS B CA 1
ATOM 1083 C C . HIS B 1 11 ? 4.658 13.218 35.576 1.00 42.59 551 HIS B C 1
ATOM 1084 O O . HIS B 1 11 ? 5.721 12.964 36.146 1.00 45.39 551 HIS B O 1
ATOM 1091 N N . VAL B 1 12 ? 4.444 12.945 34.300 1.00 43.02 552 VAL B N 1
ATOM 1092 C CA . VAL B 1 12 ? 5.471 12.327 33.486 1.00 44.65 552 VAL B CA 1
ATOM 1093 C C . VAL B 1 12 ? 5.729 13.253 32.305 1.00 49.61 552 VAL B C 1
ATOM 1094 O O . VAL B 1 12 ? 4.816 13.583 31.550 1.00 47.88 552 VAL B O 1
ATOM 1098 N N . GLN B 1 13 ? 6.973 13.699 32.176 1.00 46.56 553 GLN B N 1
ATOM 1099 C CA . GLN B 1 13 ? 7.362 14.580 31.084 1.00 50.36 553 GLN B CA 1
ATOM 1100 C C . GLN B 1 13 ? 8.208 13.749 30.134 1.00 46.25 553 GLN B C 1
ATOM 1101 O O . GLN B 1 13 ? 8.847 12.779 30.554 1.00 46.98 553 GLN B O 1
ATOM 1107 N N . LEU B 1 14 ? 8.207 14.123 28.860 1.00 48.20 554 LEU B N 1
ATOM 1108 C CA . LEU B 1 14 ? 8.970 13.403 27.848 1.00 48.96 554 LEU B CA 1
ATOM 1109 C C . LEU B 1 14 ? 10.153 14.241 27.397 1.00 50.72 554 LEU B C 1
ATOM 1110 O O . LEU B 1 14 ? 10.007 15.422 27.085 1.00 49.37 554 LEU B O 1
ATOM 1115 N N . LEU B 1 15 ? 11.329 13.621 27.382 1.00 53.05 555 LEU B N 1
ATOM 1116 C CA . LEU B 1 15 ? 12.552 14.298 26.962 1.00 56.60 555 LEU B CA 1
ATOM 1117 C C . LEU B 1 15 ? 13.228 13.457 25.885 1.00 53.96 555 LEU B C 1
ATOM 1118 O O . LEU B 1 15 ? 13.115 12.220 25.886 1.00 45.93 555 LEU B O 1
ATOM 1123 N N . CYS B 1 16 ? 13.925 14.115 24.963 1.00 58.61 556 CYS B N 1
ATOM 1124 C CA . CYS B 1 16 ? 14.640 13.372 23.936 1.00 56.89 556 CYS B CA 1
ATOM 1125 C C . CYS B 1 16 ? 15.744 12.590 24.635 1.00 59.47 556 CYS B C 1
ATOM 1126 O O . CYS B 1 16 ? 16.588 13.163 25.325 1.00 62.84 556 CYS B O 1
ATOM 1129 N N . ILE B 1 17 ? 15.732 11.278 24.456 1.00 59.73 557 ILE B N 1
ATOM 1130 C CA . ILE B 1 17 ? 16.716 10.410 25.078 1.00 65.29 557 ILE B CA 1
ATOM 1131 C C . ILE B 1 17 ? 18.154 10.822 24.743 1.00 71.33 557 ILE B C 1
ATOM 1132 O O . ILE B 1 17 ? 19.097 10.404 25.421 1.00 72.91 557 ILE B O 1
ATOM 1137 N N . ASN B 1 18 ? 18.316 11.648 23.710 1.00 69.22 558 ASN B N 1
ATOM 1138 C CA . ASN B 1 18 ? 19.640 12.091 23.288 1.00 72.06 558 ASN B CA 1
ATOM 1139 C C . ASN B 1 18 ? 20.070 13.413 23.908 1.00 73.45 558 ASN B C 1
ATOM 1140 O O . ASN B 1 18 ? 20.864 13.429 24.850 1.00 76.62 558 ASN B O 1
ATOM 1145 N N . CYS B 1 19 ? 19.553 14.518 23.379 1.00 74.60 559 CYS B N 1
ATOM 1146 C CA . CYS B 1 19 ? 19.911 15.845 23.877 1.00 75.73 559 CYS B CA 1
ATOM 1147 C C . CYS B 1 19 ? 19.245 16.185 25.204 1.00 75.67 559 CYS B C 1
ATOM 1148 O O . CYS B 1 19 ? 19.651 17.124 25.888 1.00 76.51 559 CYS B O 1
ATOM 1151 N N . MET B 1 20 ? 18.210 15.427 25.548 1.00 75.03 560 MET B N 1
ATOM 1152 C CA . MET B 1 20 ? 17.475 15.602 26.799 1.00 73.32 560 MET B CA 1
ATOM 1153 C C . MET B 1 20 ? 16.660 16.882 26.924 1.00 71.85 560 MET B C 1
ATOM 1154 O O . MET B 1 20 ? 16.484 17.405 28.023 1.00 74.94 560 MET B O 1
ATOM 1159 N N . VAL B 1 21 ? 16.159 17.395 25.810 1.00 71.87 561 VAL B N 1
ATOM 1160 C CA . VAL B 1 21 ? 15.338 18.597 25.867 1.00 71.49 561 VAL B CA 1
ATOM 1161 C C . VAL B 1 21 ? 13.909 18.154 26.193 1.00 71.24 561 VAL B C 1
ATOM 1162 O O . VAL B 1 21 ? 13.475 17.089 25.748 1.00 68.30 561 VAL B O 1
ATOM 1166 N N . ALA B 1 22 ? 13.193 18.960 26.976 1.00 70.86 562 ALA B N 1
ATOM 1167 C CA . ALA B 1 22 ? 11.809 18.655 27.342 1.00 69.74 562 ALA B CA 1
ATOM 1168 C C . ALA B 1 22 ? 10.917 18.942 26.140 1.00 70.25 562 ALA B C 1
ATOM 1169 O O . ALA B 1 22 ? 10.665 20.104 25.807 1.00 73.34 562 ALA B O 1
ATOM 1171 N N . VAL B 1 23 ? 10.427 17.880 25.506 1.00 66.36 563 VAL B N 1
ATOM 1172 C CA . VAL B 1 23 ? 9.598 18.015 24.315 1.00 65.34 563 VAL B CA 1
ATOM 1173 C C . VAL B 1 23 ? 8.107 17.772 24.512 1.00 65.31 563 VAL B C 1
ATOM 1174 O O . VAL B 1 23 ? 7.285 18.237 23.716 1.00 64.48 563 VAL B O 1
ATOM 1178 N N . GLY B 1 24 ? 7.743 17.049 25.563 1.00 62.18 564 GLY B N 1
ATOM 1179 C CA . GLY B 1 24 ? 6.332 16.790 25.758 1.00 59.72 564 GLY B CA 1
ATOM 1180 C C . GLY B 1 24 ? 5.910 16.271 27.112 1.00 56.38 564 GLY B C 1
ATOM 1181 O O . GLY B 1 24 ? 6.707 16.199 28.055 1.00 58.52 564 GLY B O 1
ATOM 1182 N N . HIS B 1 25 ? 4.641 15.884 27.196 1.00 50.97 565 HIS B N 1
ATOM 1183 C CA . HIS B 1 25 ? 4.078 15.396 28.440 1.00 44.87 565 HIS B CA 1
ATOM 1184 C C . HIS B 1 25 ? 3.399 14.057 28.266 1.00 42.43 565 HIS B C 1
ATOM 1185 O O . HIS B 1 25 ? 2.818 13.776 27.221 1.00 40.09 565 HIS B O 1
ATOM 1192 N N . GLY B 1 26 ? 3.468 13.240 29.307 1.00 41.08 566 GLY B N 1
ATOM 1193 C CA . GLY B 1 26 ? 2.858 11.924 29.259 1.00 42.77 566 GLY B CA 1
ATOM 1194 C C . GLY B 1 26 ? 1.363 11.984 29.002 1.00 41.42 566 GLY B C 1
ATOM 1195 O O . GLY B 1 26 ? 0.789 11.051 28.440 1.00 38.61 566 GLY B O 1
ATOM 1196 N N . SER B 1 27 ? 0.734 13.079 29.411 1.00 38.52 567 SER B N 1
ATOM 1197 C CA . SER B 1 27 ? -0.706 13.243 29.232 1.00 38.94 567 SER B CA 1
ATOM 1198 C C . SER B 1 27 ? -1.114 13.438 27.770 1.00 41.23 567 SER B C 1
ATOM 1199 O O . SER B 1 27 ? -2.296 13.310 27.431 1.00 37.98 567 SER B O 1
ATOM 1202 N N . ASP B 1 28 ? -0.140 13.726 26.903 1.00 38.88 568 ASP B N 1
ATOM 1203 C CA . ASP B 1 28 ? -0.429 13.919 25.484 1.00 36.60 568 ASP B CA 1
ATOM 1204 C C . ASP B 1 28 ? -0.348 12.642 24.651 1.00 33.65 568 ASP B C 1
ATOM 1205 O O . ASP B 1 28 ? -0.526 12.686 23.443 1.00 36.95 568 ASP B O 1
ATOM 1210 N N . LEU B 1 29 ? -0.072 11.506 25.282 1.00 32.27 569 LEU B N 1
ATOM 1211 C CA . LEU B 1 29 ? 0.015 10.255 24.535 1.00 30.92 569 LEU B CA 1
ATOM 1212 C C . LEU B 1 29 ? -1.339 9.522 24.465 1.00 33.17 569 LEU B C 1
ATOM 1213 O O . LEU B 1 29 ? -2.141 9.606 25.394 1.00 32.31 569 LEU B O 1
ATOM 1218 N N . ARG B 1 30 ? -1.567 8.807 23.363 1.00 31.78 570 ARG B N 1
ATOM 1219 C CA . ARG B 1 30 ? -2.774 8.002 23.147 1.00 30.48 570 ARG B CA 1
ATOM 1220 C C . ARG B 1 30 ? -2.310 6.766 22.389 1.00 29.69 570 ARG B C 1
ATOM 1221 O O . ARG B 1 30 ? -1.316 6.823 21.677 1.00 36.17 570 ARG B O 1
ATOM 1229 N N . LYS B 1 31 ? -3.017 5.653 22.539 1.00 30.60 571 LYS B N 1
ATOM 1230 C CA . LYS B 1 31 ? -2.680 4.419 21.833 1.00 31.37 571 LYS B CA 1
ATOM 1231 C C . LYS B 1 31 ? -3.595 4.225 20.606 1.00 36.98 571 LYS B C 1
ATOM 1232 O O . LYS B 1 31 ? -4.815 4.374 20.703 1.00 35.01 571 LYS B O 1
ATOM 1238 N N . VAL B 1 32 ? -2.992 3.889 19.468 1.00 39.07 572 VAL B N 1
ATOM 1239 C CA . VAL B 1 32 ? -3.726 3.612 18.231 1.00 35.79 572 VAL B CA 1
ATOM 1240 C C . VAL B 1 32 ? -3.590 2.106 18.005 1.00 40.26 572 VAL B C 1
ATOM 1241 O O . VAL B 1 32 ? -2.475 1.579 17.981 1.00 42.73 572 VAL B O 1
ATOM 1245 N N . GLU B 1 33 ? -4.713 1.414 17.846 1.00 38.55 573 GLU B N 1
ATOM 1246 C CA . GLU B 1 33 ? -4.699 -0.035 17.667 1.00 40.76 573 GLU B CA 1
ATOM 1247 C C . GLU B 1 33 ? -4.147 -0.707 18.925 1.00 41.34 573 GLU B C 1
ATOM 1248 O O . GLU B 1 33 ? -3.730 -1.863 18.897 1.00 43.71 573 GLU B O 1
ATOM 1254 N N . GLY B 1 34 ? -4.153 0.029 20.030 1.00 38.00 574 GLY B N 1
ATOM 1255 C CA . GLY B 1 34 ? -3.644 -0.496 21.280 1.00 42.41 574 GLY B CA 1
ATOM 1256 C C . GLY B 1 34 ? -2.139 -0.740 21.276 1.00 45.74 574 GLY B C 1
ATOM 1257 O O . GLY B 1 34 ? -1.612 -1.339 22.210 1.00 42.20 574 GLY B O 1
ATOM 1258 N N . THR B 1 35 ? -1.435 -0.273 20.248 1.00 40.48 575 THR B N 1
ATOM 1259 C CA . THR B 1 35 ? 0.009 -0.502 20.162 1.00 42.05 575 THR B CA 1
ATOM 1260 C C . THR B 1 35 ? 0.822 0.753 19.881 1.00 40.22 575 THR B C 1
ATOM 1261 O O . THR B 1 35 ? 1.732 1.091 20.633 1.00 40.72 575 THR B O 1
ATOM 1265 N N . HIS B 1 36 ? 0.503 1.436 18.788 1.00 40.02 576 HIS B N 1
ATOM 1266 C CA . HIS B 1 36 ? 1.207 2.662 18.412 1.00 43.10 576 HIS B CA 1
ATOM 1267 C C . HIS B 1 36 ? 0.961 3.777 19.417 1.00 44.09 576 HIS B C 1
ATOM 1268 O O . HIS B 1 36 ? -0.178 4.027 19.791 1.00 46.27 576 HIS B O 1
ATOM 1275 N N . HIS B 1 37 ? 2.024 4.453 19.844 1.00 35.01 577 HIS B N 1
ATOM 1276 C CA . HIS B 1 37 ? 1.864 5.538 20.796 1.00 35.05 577 HIS B CA 1
ATOM 1277 C C . HIS B 1 37 ? 2.074 6.854 20.106 1.00 38.21 577 HIS B C 1
ATOM 1278 O O . HIS B 1 37 ? 3.171 7.161 19.657 1.00 42.34 577 HIS B O 1
ATOM 1285 N N . VAL B 1 38 ? 1.006 7.633 20.000 1.00 37.43 578 VAL B N 1
ATOM 1286 C CA . VAL B 1 38 ? 1.099 8.923 19.349 1.00 37.77 578 VAL B CA 1
ATOM 1287 C C . VAL B 1 38 ? 0.906 10.068 20.322 1.00 40.99 578 VAL B C 1
ATOM 1288 O O . VAL B 1 38 ? 0.295 9.925 21.389 1.00 36.30 578 VAL B O 1
ATOM 1292 N N . ASN B 1 39 ? 1.446 11.215 19.959 1.00 37.66 579 ASN B N 1
ATOM 1293 C CA . ASN B 1 39 ? 1.292 12.391 20.784 1.00 41.96 579 ASN B CA 1
ATOM 1294 C C . ASN B 1 39 ? 0.215 13.197 20.060 1.00 44.88 579 ASN B C 1
ATOM 1295 O O . ASN B 1 39 ? 0.343 13.434 18.857 1.00 40.17 579 ASN B O 1
ATOM 1300 N N . VAL B 1 40 ? -0.844 13.598 20.766 1.00 43.40 580 VAL B N 1
ATOM 1301 C CA . VAL B 1 40 ? -1.926 14.348 20.127 1.00 41.55 580 VAL B CA 1
ATOM 1302 C C . VAL B 1 40 ? -1.930 15.841 20.405 1.00 47.35 580 VAL B C 1
ATOM 1303 O O . VAL B 1 40 ? -2.870 16.547 20.029 1.00 48.95 580 VAL B O 1
ATOM 1307 N N . ASN B 1 41 ? -0.891 16.328 21.069 1.00 47.46 581 ASN B N 1
ATOM 1308 C CA . ASN B 1 41 ? -0.811 17.749 21.360 1.00 52.17 581 ASN B CA 1
ATOM 1309 C C . ASN B 1 41 ? -0.282 18.391 20.082 1.00 55.95 581 ASN B C 1
ATOM 1310 O O . ASN B 1 41 ? 0.827 18.085 19.639 1.00 52.76 581 ASN B O 1
ATOM 1315 N N . PRO B 1 42 ? -1.074 19.274 19.456 1.00 59.12 582 PRO B N 1
ATOM 1316 C CA . PRO B 1 42 ? -0.601 19.914 18.222 1.00 61.47 582 PRO B CA 1
ATOM 1317 C C . PRO B 1 42 ? 0.715 20.682 18.407 1.00 62.90 582 PRO B C 1
ATOM 1318 O O . PRO B 1 42 ? 1.567 20.722 17.512 1.00 62.37 582 PRO B O 1
ATOM 1322 N N . ASN B 1 43 ? 0.885 21.268 19.584 1.00 60.02 583 ASN B N 1
ATOM 1323 C CA . ASN B 1 43 ? 2.075 22.047 19.884 1.00 62.66 583 ASN B CA 1
ATOM 1324 C C . ASN B 1 43 ? 3.344 21.200 19.888 1.00 64.28 583 ASN B C 1
ATOM 1325 O O . ASN B 1 43 ? 4.457 21.727 19.917 1.00 64.88 583 ASN B O 1
ATOM 1330 N N . PHE B 1 44 ? 3.175 19.882 19.850 1.00 62.85 584 PHE B N 1
ATOM 1331 C CA . PHE B 1 44 ? 4.315 18.971 19.859 1.00 62.10 584 PHE B CA 1
ATOM 1332 C C . PHE B 1 44 ? 5.089 19.036 18.544 1.00 65.69 584 PHE B C 1
ATOM 1333 O O . PHE B 1 44 ? 6.273 18.704 18.496 1.00 64.50 584 PHE B O 1
ATOM 1341 N N . SER B 1 45 ? 4.410 19.468 17.484 1.00 67.29 585 SER B N 1
ATOM 1342 C CA . SER B 1 45 ? 5.010 19.583 16.155 1.00 70.21 585 SER B CA 1
ATOM 1343 C C . SER B 1 45 ? 6.299 20.408 16.161 1.00 69.96 585 SER B C 1
ATOM 1344 O O . SER B 1 45 ? 7.255 20.093 15.452 1.00 69.00 585 SER B O 1
ATOM 1347 N N . ASN B 1 46 ? 6.309 21.463 16.969 1.00 70.69 586 ASN B N 1
ATOM 1348 C CA . ASN B 1 46 ? 7.448 22.364 17.072 1.00 68.83 586 ASN B CA 1
ATOM 1349 C C . ASN B 1 46 ? 8.728 21.739 17.597 1.00 70.39 586 ASN B C 1
ATOM 1350 O O . ASN B 1 46 ? 9.775 22.383 17.597 1.00 72.24 586 ASN B O 1
ATOM 1355 N N . TYR B 1 47 ? 8.664 20.488 18.031 1.00 67.87 587 TYR B N 1
ATOM 1356 C CA . TYR B 1 47 ? 9.851 19.845 18.566 1.00 66.71 587 TYR B CA 1
ATOM 1357 C C . TYR B 1 47 ? 10.475 18.782 17.681 1.00 66.09 587 TYR B C 1
ATOM 1358 O O . TYR B 1 47 ? 11.476 18.180 18.063 1.00 68.80 587 TYR B O 1
ATOM 1367 N N . TYR B 1 48 ? 9.910 18.541 16.504 1.00 67.15 588 TYR B N 1
ATOM 1368 C CA . TYR B 1 48 ? 10.479 17.515 15.635 1.00 68.01 588 TYR B CA 1
ATOM 1369 C C . TYR B 1 48 ? 10.502 17.848 14.146 1.00 68.58 588 TYR B C 1
ATOM 1370 O O . TYR B 1 48 ? 9.775 18.723 13.677 1.00 72.40 588 TYR B O 1
ATOM 1379 N N . ASN B 1 49 ? 11.347 17.135 13.410 1.00 70.10 589 ASN B N 1
ATOM 1380 C CA . ASN B 1 49 ? 11.462 17.328 11.969 1.00 72.59 589 ASN B CA 1
ATOM 1381 C C . ASN B 1 49 ? 10.887 16.125 11.239 1.00 70.11 589 ASN B C 1
ATOM 1382 O O . ASN B 1 49 ? 10.842 15.023 11.784 1.00 70.30 589 ASN B O 1
ATOM 1387 N N . VAL B 1 50 ? 10.443 16.346 10.007 1.00 71.94 590 VAL B N 1
ATOM 1388 C CA . VAL B 1 50 ? 9.871 15.283 9.186 1.00 72.68 5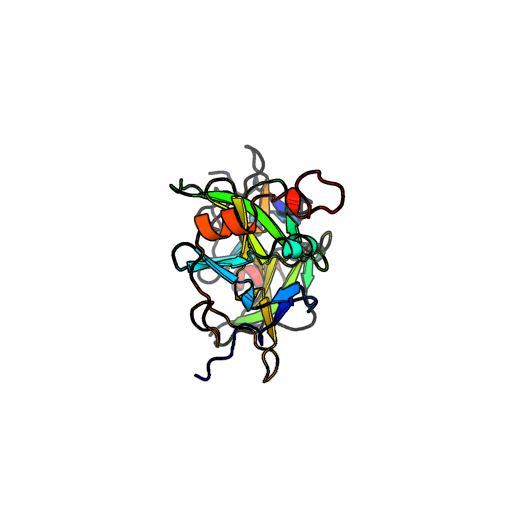90 VAL B CA 1
ATOM 1389 C C . VAL B 1 50 ? 10.531 15.276 7.808 1.00 75.56 590 VAL B C 1
ATOM 1390 O O . VAL B 1 50 ? 10.472 16.265 7.078 1.00 74.78 590 VAL B O 1
ATOM 1394 N N . SER B 1 51 ? 11.159 14.159 7.459 1.00 77.11 591 SER B N 1
ATOM 1395 C CA . SER B 1 51 ? 11.823 14.022 6.169 1.00 76.10 591 SER B CA 1
ATOM 1396 C C . SER B 1 51 ? 10.751 13.909 5.105 1.00 77.97 591 SER B C 1
ATOM 1397 O O . SER B 1 51 ? 9.803 13.145 5.274 1.00 75.55 591 SER B O 1
ATOM 1400 N N . ARG B 1 52 ? 10.870 14.661 4.013 1.00 79.76 592 ARG B N 1
ATOM 1401 C CA . ARG B 1 52 ? 9.854 14.515 2.988 1.00 79.23 592 ARG B CA 1
ATOM 1402 C C . ARG B 1 52 ? 10.286 13.429 2.025 1.00 79.22 592 ARG B C 1
ATOM 1403 O O . ARG B 1 52 ? 10.921 13.664 0.996 1.00 84.02 592 ARG B O 1
ATOM 1411 N N . ASP B 1 53 ? 9.937 12.221 2.442 1.00 77.46 593 ASP B N 1
ATOM 1412 C CA . ASP B 1 53 ? 10.182 10.957 1.775 1.00 74.26 593 ASP B CA 1
ATOM 1413 C C . ASP B 1 53 ? 9.555 10.036 2.806 1.00 71.22 593 ASP B C 1
ATOM 1414 O O . ASP B 1 53 ? 10.179 9.693 3.810 1.00 67.58 593 ASP B O 1
ATOM 1419 N N . PRO B 1 54 ? 8.292 9.654 2.585 1.00 69.72 594 PRO B N 1
ATOM 1420 C CA . PRO B 1 54 ? 7.563 8.776 3.498 1.00 66.89 594 PRO B CA 1
ATOM 1421 C C . PRO B 1 54 ? 8.232 7.437 3.736 1.00 67.78 594 PRO B C 1
ATOM 1422 O O . PRO B 1 54 ? 8.941 6.918 2.868 1.00 65.23 594 PRO B O 1
ATOM 1426 N N . VAL B 1 55 ? 8.011 6.890 4.927 1.00 60.33 595 VAL B N 1
ATOM 1427 C CA . VAL B 1 55 ? 8.551 5.591 5.278 1.00 60.38 595 VAL B CA 1
ATOM 1428 C C . VAL B 1 55 ? 7.859 4.605 4.349 1.00 58.55 595 VAL B C 1
ATOM 1429 O O . VAL B 1 55 ? 6.671 4.739 4.057 1.00 61.95 595 VAL B O 1
ATOM 1433 N N . VAL B 1 56 ? 8.599 3.622 3.865 1.00 57.89 596 VAL B N 1
ATOM 1434 C CA . VAL B 1 56 ? 8.008 2.648 2.968 1.00 56.30 596 VAL B CA 1
ATOM 1435 C C . VAL B 1 56 ? 7.608 1.390 3.713 1.00 56.15 596 VAL B C 1
ATOM 1436 O O . VAL B 1 56 ? 8.393 0.838 4.481 1.00 55.54 596 VAL B O 1
ATOM 1440 N N . ILE B 1 57 ? 6.377 0.949 3.480 1.00 54.65 597 ILE B N 1
ATOM 1441 C CA . ILE B 1 57 ? 5.847 -0.259 4.094 1.00 52.21 597 ILE B CA 1
ATOM 1442 C C . ILE B 1 57 ? 5.074 -1.001 3.008 1.00 56.44 597 ILE B C 1
ATOM 1443 O O . ILE B 1 57 ? 4.112 -0.474 2.450 1.00 53.43 597 ILE B O 1
ATOM 1448 N N . ASN B 1 58 ? 5.495 -2.220 2.699 1.00 58.80 598 ASN B N 1
ATOM 1449 C CA . ASN B 1 58 ? 4.827 -2.994 1.661 1.00 60.04 598 ASN B CA 1
ATOM 1450 C C . ASN B 1 58 ? 3.580 -3.694 2.165 1.00 60.02 598 ASN B C 1
ATOM 1451 O O . ASN B 1 58 ? 3.431 -4.912 2.037 1.00 62.28 598 ASN B O 1
ATOM 1456 N N . LYS B 1 59 ? 2.679 -2.902 2.730 1.00 58.09 599 LYS B N 1
ATOM 1457 C CA . LYS B 1 59 ? 1.431 -3.419 3.264 1.00 59.92 599 LYS B CA 1
ATOM 1458 C C . LYS B 1 59 ? 0.450 -2.258 3.318 1.00 58.59 599 LYS B C 1
ATOM 1459 O O . LYS B 1 59 ? 0.824 -1.144 3.692 1.00 59.56 599 LYS B O 1
ATOM 1465 N N . VAL B 1 60 ? -0.795 -2.507 2.921 1.00 55.93 600 VAL B N 1
ATOM 1466 C CA . VAL B 1 60 ? -1.805 -1.459 2.937 1.00 54.34 600 VAL B CA 1
ATOM 1467 C C . VAL B 1 60 ? -2.678 -1.598 4.178 1.00 54.68 600 VAL B C 1
ATOM 1468 O O . VAL B 1 60 ? -3.198 -2.675 4.464 1.00 54.10 600 VAL B O 1
ATOM 1472 N N . PHE B 1 61 ? -2.827 -0.505 4.918 1.00 53.03 601 PHE B N 1
ATOM 1473 C CA . PHE B 1 61 ? -3.640 -0.516 6.130 1.00 54.29 601 PHE B CA 1
ATOM 1474 C C . PHE B 1 61 ? -4.962 0.198 5.868 1.00 49.87 601 PHE B C 1
ATOM 1475 O O . PHE B 1 61 ? -5.002 1.226 5.205 1.00 50.19 601 PHE B O 1
ATOM 1483 N N . LYS B 1 62 ? -6.037 -0.359 6.405 1.00 52.72 602 LYS B N 1
ATOM 1484 C CA . LYS B 1 62 ? -7.373 0.186 6.230 1.00 54.78 602 LYS B CA 1
ATOM 1485 C C . LYS B 1 62 ? -7.539 1.637 6.686 1.00 55.53 602 LYS B C 1
ATOM 1486 O O . LYS B 1 62 ? -8.042 2.476 5.933 1.00 53.09 602 LYS B O 1
ATOM 1492 N N . ASP B 1 63 ? -7.102 1.944 7.904 1.00 50.64 603 ASP B N 1
ATOM 1493 C CA . ASP B 1 63 ? -7.268 3.293 8.425 1.00 47.12 603 ASP B CA 1
ATOM 1494 C C . ASP B 1 63 ? -6.081 4.246 8.364 1.00 44.58 603 ASP B C 1
ATOM 1495 O O . ASP B 1 63 ? -6.241 5.436 8.642 1.00 42.30 603 ASP B O 1
ATOM 1500 N N . TRP B 1 64 ? -4.894 3.764 7.997 1.00 41.80 604 TRP B N 1
ATOM 1501 C CA . TRP B 1 64 ? -3.758 4.681 7.936 1.00 44.17 604 TRP B CA 1
ATOM 1502 C C . TRP B 1 64 ? -2.659 4.307 6.957 1.00 38.63 604 TRP B C 1
ATOM 1503 O O . TRP B 1 64 ? -2.558 3.171 6.536 1.00 40.94 604 TRP B O 1
ATOM 1514 N N . LYS B 1 65 ? -1.835 5.290 6.616 1.00 42.71 605 LYS B N 1
ATOM 1515 C CA . LYS B 1 65 ? -0.714 5.082 5.704 1.00 46.52 605 LYS B CA 1
ATOM 1516 C C . LYS B 1 65 ? 0.475 5.824 6.310 1.00 45.11 605 LYS B C 1
ATOM 1517 O O . LYS B 1 65 ? 0.299 6.816 7.008 1.00 44.89 605 LYS B O 1
ATOM 1523 N N . PRO B 1 66 ? 1.706 5.354 6.049 1.00 49.63 606 PRO B N 1
ATOM 1524 C CA . PRO B 1 66 ? 2.901 6.007 6.594 1.00 45.62 606 PRO B CA 1
ATOM 1525 C C . PRO B 1 66 ? 3.225 7.364 5.997 1.00 51.39 606 PRO B C 1
ATOM 1526 O O . PRO B 1 66 ? 2.899 7.650 4.838 1.00 47.52 606 PRO B O 1
ATOM 1530 N N . GLY B 1 67 ? 3.881 8.185 6.813 1.00 49.98 607 GLY B N 1
ATOM 1531 C CA . GLY B 1 67 ? 4.303 9.515 6.414 1.00 51.35 607 GLY B CA 1
ATOM 1532 C C . GLY B 1 67 ? 5.811 9.584 6.581 1.00 48.37 607 GLY B C 1
ATOM 1533 O 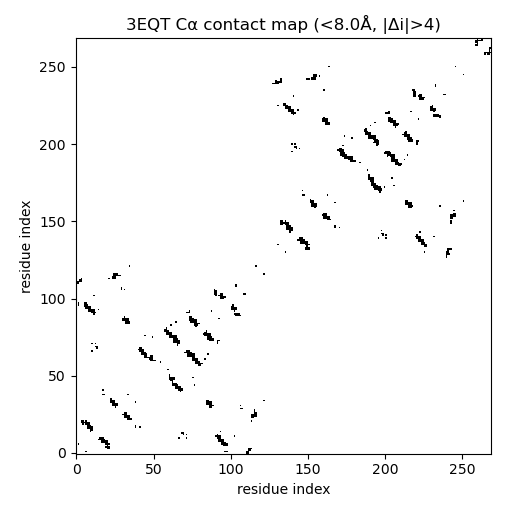O . GLY B 1 67 ? 6.481 8.552 6.527 1.00 47.35 607 GLY B O 1
ATOM 1534 N N . GLY B 1 68 ? 6.352 10.779 6.804 1.00 49.92 608 GLY B N 1
ATOM 1535 C CA . GLY B 1 68 ? 7.797 10.919 6.947 1.00 49.22 608 GLY B CA 1
ATOM 1536 C C . GLY B 1 68 ? 8.412 10.400 8.237 1.00 54.14 608 GLY B C 1
ATOM 1537 O O . GLY B 1 68 ? 7.703 10.038 9.180 1.00 52.26 608 GLY B O 1
ATOM 1538 N N . VAL B 1 69 ? 9.741 10.345 8.267 1.00 52.33 609 VAL B N 1
ATOM 1539 C CA . VAL B 1 69 ? 10.482 9.896 9.441 1.00 55.66 609 VAL B CA 1
ATOM 1540 C C . VAL B 1 69 ? 10.579 11.091 10.384 1.00 58.94 609 VAL B C 1
ATOM 1541 O O . VAL B 1 69 ? 10.907 12.191 9.954 1.00 60.24 609 VAL B O 1
ATOM 1545 N N . ILE B 1 70 ? 10.277 10.881 11.664 1.00 57.55 610 ILE B N 1
ATOM 1546 C CA . ILE B 1 70 ? 10.312 11.968 12.640 1.00 58.70 610 ILE B CA 1
ATOM 1547 C C . ILE B 1 70 ? 11.552 11.932 13.539 1.00 57.91 610 ILE B C 1
ATOM 1548 O O . ILE B 1 70 ? 11.991 10.861 13.957 1.00 60.87 610 ILE B O 1
ATOM 1553 N N . SER B 1 71 ? 12.114 13.104 13.831 1.00 56.67 611 SER B N 1
ATOM 1554 C CA . SER B 1 71 ? 13.318 13.190 14.663 1.00 57.13 611 SER B CA 1
ATOM 1555 C C . SER B 1 71 ? 13.438 14.509 15.427 1.00 59.60 611 SER B C 1
ATOM 1556 O O . SER B 1 71 ? 12.843 15.515 15.033 1.00 55.72 611 SER B O 1
ATOM 1559 N N . CYS B 1 72 ? 14.210 14.495 16.516 1.00 59.37 612 CYS B N 1
ATOM 1560 C CA . CYS B 1 72 ? 14.404 15.692 17.343 1.00 64.35 612 CYS B CA 1
ATOM 1561 C C . CYS B 1 72 ? 14.825 16.865 16.464 1.00 69.14 612 CYS B C 1
ATOM 1562 O O . CYS B 1 72 ? 15.765 16.762 15.668 1.00 73.21 612 CYS B O 1
ATOM 1565 N N . ARG B 1 73 ? 14.105 17.972 16.606 1.00 72.14 613 ARG B N 1
ATOM 1566 C CA . ARG B 1 73 ? 14.362 19.192 15.849 1.00 72.06 613 ARG B CA 1
ATOM 1567 C C . ARG B 1 73 ? 15.600 19.860 16.436 1.00 76.34 613 ARG B C 1
ATOM 1568 O O . ARG B 1 73 ? 16.143 20.811 15.869 1.00 74.97 613 ARG B O 1
ATOM 1576 N N . ASN B 1 74 ? 16.050 19.331 17.571 1.00 77.13 614 ASN B N 1
ATOM 1577 C CA . ASN B 1 74 ? 17.214 19.858 18.269 1.00 77.99 614 ASN B CA 1
ATOM 1578 C C . ASN B 1 74 ? 18.513 19.093 17.994 1.00 78.96 614 ASN B C 1
ATOM 1579 O O . ASN B 1 74 ? 19.540 19.710 17.714 1.00 79.90 614 ASN B O 1
ATOM 1584 N N . CYS B 1 75 ? 18.475 17.761 18.066 1.00 77.49 615 CYS B N 1
ATOM 1585 C CA . CYS B 1 75 ? 19.676 16.956 17.835 1.00 75.76 615 CYS B CA 1
ATOM 1586 C C . CYS B 1 75 ? 19.560 16.034 16.627 1.00 73.55 615 CYS B C 1
ATOM 1587 O O . CYS B 1 75 ? 20.556 15.495 16.155 1.00 75.05 615 CYS B O 1
ATOM 1590 N N . GLY B 1 76 ? 18.344 15.845 16.134 1.00 74.48 616 GLY B N 1
ATOM 1591 C CA . GLY B 1 76 ? 18.150 14.980 14.984 1.00 74.84 616 GLY B CA 1
ATOM 1592 C C . GLY B 1 76 ? 18.014 13.495 15.294 1.00 72.67 616 GLY B C 1
ATOM 1593 O O . GLY B 1 76 ? 18.011 12.670 14.377 1.00 73.83 616 GLY B O 1
ATOM 1594 N N . GLU B 1 77 ? 17.910 13.140 16.571 1.00 68.94 617 GLU B N 1
ATOM 1595 C CA . GLU B 1 77 ? 17.753 11.738 16.941 1.00 68.53 617 GLU B CA 1
ATOM 1596 C C . GLU B 1 77 ? 16.404 11.287 16.385 1.00 67.99 617 GLU B C 1
ATOM 1597 O O . GLU B 1 77 ? 15.433 12.040 16.428 1.00 68.30 617 GLU B O 1
ATOM 1603 N N . VAL B 1 78 ? 16.354 10.072 15.850 1.00 66.06 618 VAL B N 1
ATOM 1604 C CA . VAL B 1 78 ? 15.122 9.522 15.288 1.00 65.17 618 VAL B CA 1
ATOM 1605 C C . VAL B 1 78 ? 14.159 9.088 16.401 1.00 62.85 618 VAL B C 1
ATOM 1606 O O . VAL B 1 78 ? 14.542 8.346 17.308 1.00 60.86 618 VAL B O 1
ATOM 1610 N N . TRP B 1 79 ? 12.916 9.559 16.326 1.00 60.40 619 TRP B N 1
ATOM 1611 C CA . TRP B 1 79 ? 11.902 9.209 17.321 1.00 58.41 619 TRP B CA 1
ATOM 1612 C C . TRP B 1 79 ? 10.914 8.179 16.799 1.00 57.18 619 TRP B C 1
ATOM 1613 O O . TRP B 1 79 ? 10.288 7.464 17.583 1.00 55.48 619 TRP B O 1
ATOM 1624 N N . GLY B 1 80 ? 10.772 8.103 15.479 1.00 55.55 620 GLY B N 1
ATOM 1625 C CA . GLY B 1 80 ? 9.844 7.149 14.900 1.00 55.68 620 GLY B CA 1
ATOM 1626 C C . GLY B 1 80 ? 9.323 7.589 13.545 1.00 56.12 620 GLY B C 1
ATOM 1627 O O . GLY B 1 80 ? 10.102 7.952 12.661 1.00 52.95 620 GLY B O 1
ATOM 1628 N N . LEU B 1 81 ? 8.004 7.552 13.372 1.00 53.27 621 LEU B N 1
ATOM 1629 C CA . LEU B 1 81 ? 7.411 7.952 12.102 1.00 54.02 621 LEU B CA 1
ATOM 1630 C C . LEU B 1 81 ? 6.050 8.616 12.239 1.00 57.11 621 LEU B C 1
ATOM 1631 O O . LEU B 1 81 ? 5.327 8.430 13.223 1.00 55.15 621 LEU B O 1
ATOM 1636 N N . GLN B 1 82 ? 5.716 9.393 11.222 1.00 53.46 622 GLN B N 1
ATOM 1637 C CA . GLN B 1 82 ? 4.454 10.098 11.161 1.00 53.49 622 GLN B CA 1
ATOM 1638 C C . GLN B 1 82 ? 3.402 9.106 10.667 1.00 52.45 622 GLN B C 1
ATOM 1639 O O . GLN B 1 82 ? 3.663 8.308 9.764 1.00 50.52 622 GLN B O 1
ATOM 1645 N N . MET B 1 83 ? 2.231 9.134 11.290 1.00 46.22 623 MET B N 1
ATOM 1646 C CA . MET B 1 83 ? 1.140 8.263 10.899 1.00 51.29 623 MET B CA 1
ATOM 1647 C C . MET B 1 83 ? 0.032 9.153 10.360 1.00 51.02 623 MET B C 1
ATOM 1648 O O . MET B 1 83 ? -0.389 10.093 11.025 1.00 59.33 623 MET B O 1
ATOM 1653 N N . ILE B 1 84 ? -0.412 8.880 9.141 1.00 51.97 624 ILE B N 1
ATOM 1654 C CA . ILE B 1 84 ? -1.501 9.644 8.547 1.00 50.83 624 ILE B CA 1
ATOM 1655 C C . ILE B 1 84 ? -2.713 8.743 8.734 1.00 50.38 624 ILE B C 1
ATOM 1656 O O . ILE B 1 84 ? -2.975 7.853 7.929 1.00 47.61 624 ILE B O 1
ATOM 1661 N N . TYR B 1 85 ? -3.415 8.963 9.843 1.00 50.89 625 TYR B N 1
ATOM 1662 C CA . TYR B 1 85 ? -4.589 8.185 10.220 1.00 47.86 625 TYR B CA 1
ATOM 1663 C C . TYR B 1 85 ? -5.838 8.909 9.721 1.00 50.41 625 TYR B C 1
ATOM 1664 O O . TYR B 1 85 ? -6.062 10.073 10.065 1.00 43.53 625 TYR B O 1
ATOM 1673 N N . LYS B 1 86 ? -6.646 8.217 8.919 1.00 56.23 626 LYS B N 1
ATOM 1674 C CA . LYS B 1 86 ? -7.863 8.803 8.350 1.00 54.25 626 LYS B CA 1
ATOM 1675 C C . LYS B 1 86 ? -7.671 10.270 7.974 1.00 52.28 626 LYS B C 1
ATOM 1676 O O . LYS B 1 86 ? -8.521 11.102 8.273 1.00 55.80 626 LYS B O 1
ATOM 1682 N N . SER B 1 87 ? -6.542 10.569 7.337 1.00 53.50 627 SER B N 1
ATOM 1683 C CA . SER B 1 87 ? -6.199 11.923 6.882 1.00 59.41 627 SER B CA 1
ATOM 1684 C C . SER B 1 87 ? -5.507 12.836 7.890 1.00 59.15 627 SER B C 1
ATOM 1685 O O . SER B 1 87 ? -5.119 13.954 7.546 1.00 59.96 627 SER B O 1
ATOM 1688 N N . VAL B 1 88 ? -5.353 12.379 9.128 1.00 59.27 628 VAL B N 1
ATOM 1689 C CA . VAL B 1 88 ? -4.707 13.202 10.142 1.00 53.63 628 VAL B CA 1
ATOM 1690 C C . VAL B 1 88 ? -3.293 12.743 10.450 1.00 53.62 628 VAL B C 1
ATOM 1691 O O . VAL B 1 88 ? -3.041 11.560 10.671 1.00 55.39 628 VAL B O 1
ATOM 1695 N N . LYS B 1 89 ? -2.363 13.687 10.467 1.00 51.98 629 LYS B N 1
ATOM 1696 C CA . LYS B 1 89 ? -0.979 13.349 10.743 1.00 56.03 629 LYS B CA 1
ATOM 1697 C C . LYS B 1 89 ? -0.720 13.252 12.243 1.00 55.37 629 LYS B C 1
ATOM 1698 O O . LYS B 1 89 ? -0.944 14.209 12.980 1.00 58.66 629 LYS B O 1
ATOM 1704 N N . LEU B 1 90 ? -0.256 12.082 12.681 1.00 53.44 630 LEU B N 1
ATOM 1705 C CA . LEU B 1 90 ? 0.035 11.829 14.094 1.00 46.67 630 LEU B CA 1
ATOM 1706 C C . LEU B 1 90 ? 1.449 11.314 14.286 1.00 45.85 630 LEU B C 1
ATOM 1707 O O . LEU B 1 90 ? 1.832 10.302 13.705 1.00 50.78 630 LEU B O 1
ATOM 1712 N N . PRO B 1 91 ? 2.247 11.995 15.110 1.00 42.57 631 PRO B N 1
ATOM 1713 C CA . PRO B 1 91 ? 3.616 11.527 15.327 1.00 42.88 631 PRO B CA 1
ATOM 1714 C C . PRO B 1 91 ? 3.613 10.265 16.190 1.00 42.07 631 PRO B C 1
ATOM 1715 O O . PRO B 1 91 ? 3.071 10.265 17.292 1.00 46.08 631 PRO B O 1
ATOM 1719 N N . VAL B 1 92 ? 4.207 9.195 15.676 1.00 40.22 632 VAL B N 1
ATOM 1720 C CA . VAL B 1 92 ? 4.274 7.924 16.382 1.00 37.69 632 VAL B CA 1
ATOM 1721 C C . VAL B 1 92 ? 5.665 7.808 16.992 1.00 44.54 632 VAL B C 1
ATOM 1722 O O . VAL B 1 92 ? 6.667 7.868 16.277 1.00 47.01 632 VAL B O 1
ATOM 1726 N N . LEU B 1 93 ? 5.720 7.625 18.311 1.00 43.16 633 LEU B N 1
ATOM 1727 C CA . LEU B 1 93 ? 6.987 7.573 19.034 1.00 42.12 633 LEU B CA 1
ATOM 1728 C C . LEU B 1 93 ? 7.449 6.212 19.554 1.00 42.47 633 LEU B C 1
ATOM 1729 O O . LEU B 1 93 ? 6.698 5.512 20.218 1.00 38.30 633 LEU B O 1
ATOM 1734 N N . LYS B 1 94 ? 8.687 5.821 19.256 1.00 39.61 634 LYS B N 1
ATOM 1735 C CA . LYS B 1 94 ? 9.165 4.561 19.812 1.00 44.27 634 LYS B CA 1
ATOM 1736 C C . LYS B 1 94 ? 9.538 4.886 21.259 1.00 43.53 634 LYS B C 1
ATOM 1737 O O . LYS B 1 94 ? 10.082 5.952 21.542 1.00 44.80 634 LYS B O 1
ATOM 1743 N N . VAL B 1 95 ? 9.222 3.979 22.176 1.00 45.22 635 VAL B N 1
ATOM 1744 C CA . VAL B 1 95 ? 9.501 4.214 23.588 1.00 46.34 635 VAL B CA 1
ATOM 1745 C C . VAL B 1 95 ? 10.971 4.511 23.888 1.00 49.90 635 VAL B C 1
ATOM 1746 O O . VAL B 1 95 ? 11.274 5.467 24.603 1.00 47.39 635 VAL B O 1
ATOM 1750 N N . ARG B 1 96 ? 11.873 3.708 23.324 1.00 47.31 636 ARG B N 1
ATOM 1751 C CA . ARG B 1 96 ? 13.308 3.869 23.551 1.00 51.91 636 ARG B CA 1
ATOM 1752 C C . ARG B 1 96 ? 13.915 5.197 23.103 1.00 55.02 636 ARG B C 1
ATOM 1753 O O . ARG B 1 96 ? 15.076 5.472 23.397 1.00 60.88 636 ARG B O 1
ATOM 1761 N N . SER B 1 97 ? 13.149 6.023 22.395 1.00 50.04 637 SER B N 1
ATOM 1762 C CA . SER B 1 97 ? 13.668 7.312 21.947 1.00 52.03 637 SER B CA 1
ATOM 1763 C C . SER B 1 97 ? 13.254 8.414 22.920 1.00 57.13 637 SER B C 1
ATOM 1764 O O . SER B 1 97 ? 13.663 9.574 22.786 1.00 55.92 637 SER B O 1
ATOM 1767 N N . MET B 1 98 ? 12.439 8.043 23.903 1.00 56.53 638 MET B N 1
ATOM 1768 C CA . MET B 1 98 ? 11.954 8.982 24.908 1.00 56.82 638 MET B CA 1
ATOM 1769 C C . MET B 1 98 ? 12.551 8.706 26.284 1.00 56.69 638 MET B C 1
ATOM 1770 O O . MET B 1 98 ? 12.741 7.554 26.687 1.00 57.65 638 MET B O 1
ATOM 1775 N N . LEU B 1 99 ? 12.844 9.782 26.998 1.00 56.80 639 LEU B N 1
ATOM 1776 C CA . LEU B 1 99 ? 13.365 9.693 28.349 1.00 57.25 639 LEU B CA 1
ATOM 1777 C C . LEU B 1 99 ? 12.187 10.166 29.201 1.00 55.07 639 LEU B C 1
ATOM 1778 O O . LEU B 1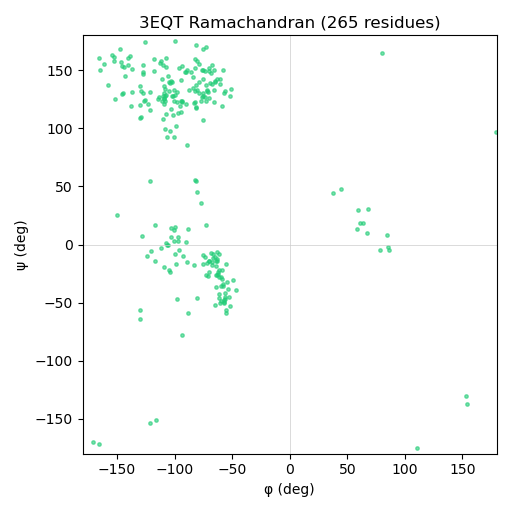 99 ? 11.676 11.264 28.999 1.00 51.27 639 LEU B O 1
ATOM 1783 N N . LEU B 1 100 ? 11.748 9.338 30.143 1.00 56.86 640 LEU B N 1
ATOM 1784 C CA . LEU B 1 100 ? 10.615 9.692 30.993 1.00 54.52 640 LEU B CA 1
ATOM 1785 C C . LEU B 1 100 ? 11.040 10.310 32.315 1.00 59.33 640 LEU B C 1
ATOM 1786 O O . LEU B 1 100 ? 11.736 9.679 33.110 1.00 61.67 640 LEU B O 1
ATOM 1791 N N . GLU B 1 101 ? 10.621 11.547 32.549 1.00 59.38 641 GLU B N 1
ATOM 1792 C CA . GLU B 1 101 ? 10.944 12.222 33.794 1.00 63.99 641 GLU B CA 1
ATOM 1793 C C . GLU B 1 101 ? 9.752 12.117 34.743 1.00 62.48 641 GLU B C 1
ATOM 1794 O O . GLU B 1 101 ? 8.769 12.840 34.604 1.00 63.63 641 GLU B O 1
ATOM 1800 N N . THR B 1 102 ? 9.847 11.202 35.701 1.00 63.82 642 THR B N 1
ATOM 1801 C CA . THR B 1 102 ? 8.789 10.984 36.675 1.00 63.76 642 THR B CA 1
ATOM 1802 C C . THR B 1 102 ? 9.132 11.681 37.990 1.00 66.70 642 THR B C 1
ATOM 1803 O O . THR B 1 102 ? 10.216 12.250 38.138 1.00 62.42 642 THR B O 1
ATOM 1807 N N . PRO B 1 103 ? 8.201 11.661 38.958 1.00 69.43 643 PRO B N 1
ATOM 1808 C CA . PRO B 1 103 ? 8.424 12.292 40.264 1.00 71.28 643 PRO B CA 1
ATOM 1809 C C . PRO B 1 103 ? 9.580 11.619 41.009 1.00 72.09 643 PRO B C 1
ATOM 1810 O O . PRO B 1 103 ? 10.069 12.127 42.016 1.00 70.91 643 PRO B O 1
ATOM 1814 N N . GLN B 1 104 ? 10.009 10.467 40.508 1.00 70.51 644 GLN B N 1
ATOM 1815 C CA . GLN B 1 104 ? 11.099 9.738 41.129 1.00 71.00 644 GLN B CA 1
ATOM 1816 C C . GLN B 1 104 ? 12.258 9.537 40.157 1.00 72.23 644 GLN B C 1
ATOM 1817 O O . GLN B 1 104 ? 12.696 8.413 39.914 1.00 75.50 644 GLN B O 1
ATOM 1823 N N . GLY B 1 105 ? 12.742 10.637 39.595 1.00 71.76 645 GLY B N 1
ATOM 1824 C CA . GLY B 1 105 ? 13.860 10.565 38.676 1.00 73.47 645 GLY B CA 1
ATOM 1825 C C . GLY B 1 105 ? 13.513 10.141 37.264 1.00 73.39 645 GLY B C 1
ATOM 1826 O O . GLY B 1 105 ? 12.427 9.621 37.002 1.00 71.61 645 GLY B O 1
ATOM 1827 N N . ARG B 1 106 ? 14.457 10.366 36.353 1.00 71.85 646 ARG B N 1
ATOM 1828 C CA . ARG B 1 106 ? 14.288 10.020 34.950 1.00 70.48 646 ARG B CA 1
ATOM 1829 C C . ARG B 1 106 ? 14.295 8.513 34.762 1.00 69.71 646 ARG B C 1
ATOM 1830 O O . ARG B 1 106 ? 14.941 7.789 35.515 1.00 68.47 646 ARG B O 1
ATOM 1838 N N . ILE B 1 107 ? 13.561 8.049 33.757 1.00 70.05 647 ILE B N 1
ATOM 1839 C CA . ILE B 1 107 ? 13.453 6.625 33.474 1.00 69.82 647 ILE B CA 1
ATOM 1840 C C . ILE B 1 107 ? 13.336 6.370 31.975 1.00 72.48 647 ILE B C 1
ATOM 1841 O O . ILE B 1 107 ? 12.516 6.995 31.299 1.00 74.79 647 ILE B O 1
ATOM 1846 N N . GLN B 1 108 ? 14.161 5.468 31.449 1.00 68.55 648 GLN B N 1
ATOM 1847 C CA . GLN B 1 108 ? 14.072 5.137 30.032 1.00 69.48 648 GLN B CA 1
ATOM 1848 C C . GLN B 1 108 ? 13.517 3.725 29.931 1.00 66.92 648 GLN B C 1
ATOM 1849 O O . GLN B 1 108 ? 14.201 2.750 30.257 1.00 64.19 648 GLN B O 1
ATOM 1855 N N . ALA B 1 109 ? 12.265 3.621 29.499 1.00 60.72 649 ALA B N 1
ATOM 1856 C CA . ALA B 1 109 ? 11.622 2.328 29.364 1.00 55.05 649 ALA B CA 1
ATOM 1857 C C . ALA B 1 109 ? 12.043 1.740 28.036 1.00 56.04 649 ALA B C 1
ATOM 1858 O O . ALA B 1 109 ? 12.482 2.464 27.137 1.00 55.73 649 ALA B O 1
ATOM 1860 N N . LYS B 1 110 ? 11.918 0.427 27.912 1.00 56.21 650 LYS B N 1
ATOM 1861 C CA . LYS B 1 110 ? 12.286 -0.232 26.673 1.00 60.06 650 LYS B CA 1
ATOM 1862 C C . LYS B 1 110 ? 11.060 -0.785 25.954 1.00 59.49 650 LYS B C 1
ATOM 1863 O O . LYS B 1 110 ? 11.165 -1.331 24.855 1.00 59.43 650 LYS B O 1
ATOM 1869 N N . LYS B 1 111 ? 9.895 -0.634 26.576 1.00 49.50 651 LYS B N 1
ATOM 1870 C CA . LYS B 1 111 ? 8.657 -1.117 25.984 1.00 48.24 651 LYS B CA 1
ATOM 1871 C C . LYS B 1 111 ? 7.479 -0.282 26.452 1.00 45.08 651 LYS B C 1
ATOM 1872 O O . LYS B 1 111 ? 7.263 -0.134 27.655 1.00 43.87 651 LYS B O 1
ATOM 1878 N N . TRP B 1 112 ? 6.712 0.265 25.515 1.00 41.97 652 TRP B N 1
ATOM 1879 C CA . TRP B 1 112 ? 5.547 1.064 25.896 1.00 38.03 652 TRP B CA 1
ATOM 1880 C C . TRP B 1 112 ? 4.644 0.264 26.817 1.00 40.09 652 TRP B C 1
ATOM 1881 O O . TRP B 1 112 ? 4.000 0.823 27.704 1.00 37.67 652 TRP B O 1
ATOM 1892 N N . SER B 1 113 ? 4.610 -1.049 26.614 1.00 38.61 653 SER B N 1
ATOM 1893 C CA . SER B 1 113 ? 3.774 -1.931 27.424 1.00 51.36 653 SER B CA 1
ATOM 1894 C C . SER B 1 113 ? 4.291 -2.141 28.853 1.00 55.01 653 SER B C 1
ATOM 1895 O O . SER B 1 113 ? 3.876 -3.083 29.529 1.00 59.98 653 SER B O 1
ATOM 1898 N N . ARG B 1 114 ? 5.189 -1.269 29.313 1.00 54.00 654 ARG B N 1
ATOM 1899 C CA . ARG B 1 114 ? 5.730 -1.384 30.664 1.00 52.24 654 ARG B CA 1
ATOM 1900 C C . ARG B 1 114 ? 6.118 -0.049 31.279 1.00 50.75 654 ARG B C 1
ATOM 1901 O O . ARG B 1 114 ? 6.986 0.002 32.145 1.00 58.17 654 ARG B O 1
ATOM 1909 N N . VAL B 1 115 ? 5.490 1.035 30.836 1.00 42.17 655 VAL B N 1
ATOM 1910 C CA . VAL B 1 115 ? 5.795 2.337 31.400 1.00 38.31 655 VAL B CA 1
ATOM 1911 C C . VAL B 1 115 ? 4.973 2.438 32.672 1.00 41.12 655 VAL B C 1
ATOM 1912 O O . VAL B 1 115 ? 3.925 1.806 32.776 1.00 39.60 655 VAL B O 1
ATOM 1916 N N . PRO B 1 116 ? 5.443 3.216 33.664 1.00 45.51 656 PRO B N 1
ATOM 1917 C CA . PRO B 1 116 ? 4.728 3.368 34.937 1.00 44.68 656 PRO B CA 1
ATOM 1918 C C . PRO B 1 116 ? 3.571 4.358 34.910 1.00 44.29 656 PRO B C 1
ATOM 1919 O O . PRO B 1 116 ? 3.440 5.192 35.803 1.00 45.38 656 PRO B O 1
ATOM 1923 N N . PHE B 1 117 ? 2.752 4.271 33.865 1.00 44.56 657 PHE B N 1
ATOM 1924 C CA . PHE B 1 117 ? 1.576 5.114 33.714 1.00 37.19 657 PHE B CA 1
ATOM 1925 C C . PHE B 1 117 ? 0.669 4.527 32.6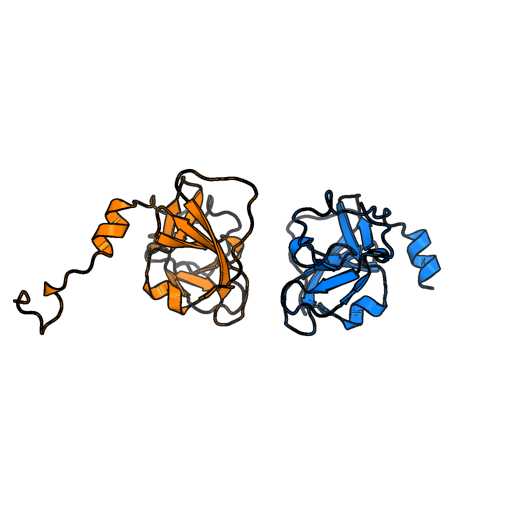25 1.00 41.97 657 PHE B C 1
ATOM 1926 O O . PHE B 1 117 ? 1.101 3.716 31.794 1.00 39.47 657 PHE B O 1
ATOM 1934 N N . SER B 1 118 ? -0.598 4.923 32.648 1.00 38.45 658 SER B N 1
ATOM 1935 C CA . SER B 1 118 ? -1.567 4.380 31.713 1.00 38.96 658 SER B CA 1
ATOM 1936 C C . SER B 1 118 ? -1.907 5.339 30.574 1.00 38.51 658 SER B C 1
ATOM 1937 O O . SER B 1 118 ? -2.450 6.433 30.803 1.00 35.22 658 SER B O 1
ATOM 1940 N N . VAL B 1 119 ? -1.584 4.925 29.351 1.00 32.75 659 VAL B N 1
ATOM 1941 C CA . VAL B 1 119 ? -1.875 5.738 28.172 1.00 34.33 659 VAL B CA 1
ATOM 1942 C C . VAL B 1 119 ? -3.273 5.346 27.650 1.00 29.07 659 VAL B C 1
ATOM 1943 O O . VAL B 1 119 ? -3.506 4.195 27.290 1.00 31.12 659 VAL B O 1
ATOM 1947 N N . PRO B 1 120 ? -4.210 6.302 27.590 1.00 30.65 660 PRO B N 1
ATOM 1948 C CA . PRO B 1 120 ? -5.552 5.950 27.106 1.00 32.34 660 PRO B CA 1
ATOM 1949 C C . PRO B 1 120 ? -5.622 5.751 25.579 1.00 36.38 660 PRO B C 1
ATOM 1950 O O . PRO B 1 120 ? -4.689 6.083 24.845 1.00 33.32 660 PRO B O 1
ATOM 1954 N N . ASP B 1 121 ? -6.731 5.203 25.102 1.00 36.15 661 ASP B N 1
ATOM 1955 C CA . ASP B 1 121 ? -6.869 4.960 23.671 1.00 39.92 661 ASP B CA 1
ATOM 1956 C C . ASP B 1 121 ? -7.093 6.235 22.867 1.00 37.13 661 ASP B C 1
ATOM 1957 O O . ASP B 1 121 ? -7.651 7.213 23.368 1.00 35.06 661 ASP B O 1
ATOM 1962 N N . PHE B 1 122 ? -6.623 6.231 21.623 1.00 34.80 662 PHE B N 1
ATOM 1963 C CA . PHE B 1 122 ? -6.823 7.383 20.747 1.00 36.24 662 PHE B CA 1
ATOM 1964 C C . PHE B 1 122 ? -8.281 7.300 20.315 1.00 34.11 662 PHE B C 1
ATOM 1965 O O . PHE B 1 122 ? -8.790 6.215 20.078 1.00 36.10 662 PHE B O 1
ATOM 1973 N N . ASP B 1 123 ? -8.947 8.439 20.207 1.00 34.56 663 ASP B N 1
ATOM 1974 C CA . ASP B 1 123 ? -10.351 8.441 19.790 1.00 38.39 663 ASP B CA 1
ATOM 1975 C C . ASP B 1 123 ? -10.406 9.459 18.672 1.00 36.43 663 ASP B C 1
ATOM 1976 O O . ASP B 1 123 ? -10.264 10.648 18.914 1.00 33.27 663 ASP B O 1
ATOM 1981 N N . PHE B 1 124 ? -10.606 8.982 17.452 1.00 39.75 664 PHE B N 1
ATOM 1982 C CA . PHE B 1 124 ? -10.616 9.885 16.305 1.00 44.36 664 PHE B CA 1
ATOM 1983 C C . PHE B 1 124 ? -11.630 11.015 16.393 1.00 44.33 664 PHE B C 1
ATOM 1984 O O . PHE B 1 124 ? -11.283 12.169 16.157 1.00 42.90 664 PHE B O 1
ATOM 1992 N N . LEU B 1 125 ? -12.878 10.703 16.737 1.00 43.51 665 LEU B N 1
ATOM 1993 C CA . LEU B 1 125 ? -13.888 11.753 16.823 1.00 46.75 665 LEU B CA 1
ATOM 1994 C C . LEU B 1 125 ? -13.513 12.791 17.873 1.00 46.58 665 LEU B C 1
ATOM 1995 O O . LEU B 1 125 ? -13.655 13.996 17.648 1.00 47.62 665 LEU B O 1
ATOM 2000 N N . GLN B 1 126 ? -13.029 12.324 19.022 1.00 46.74 666 GLN B N 1
ATOM 2001 C CA . GLN B 1 126 ? -12.610 13.234 20.075 1.00 41.10 666 GLN B CA 1
ATOM 2002 C C . GLN B 1 126 ? -11.504 14.123 19.524 1.00 44.48 666 GLN B C 1
ATOM 2003 O O . GLN B 1 126 ? -11.558 15.350 19.655 1.00 43.28 666 GLN B O 1
ATOM 2009 N N . HIS B 1 127 ? -10.504 13.510 18.889 1.00 40.15 667 HIS B N 1
ATOM 2010 C CA . HIS B 1 127 ? -9.404 14.288 18.333 1.00 43.63 667 HIS B CA 1
ATOM 2011 C C . HIS B 1 127 ? -9.944 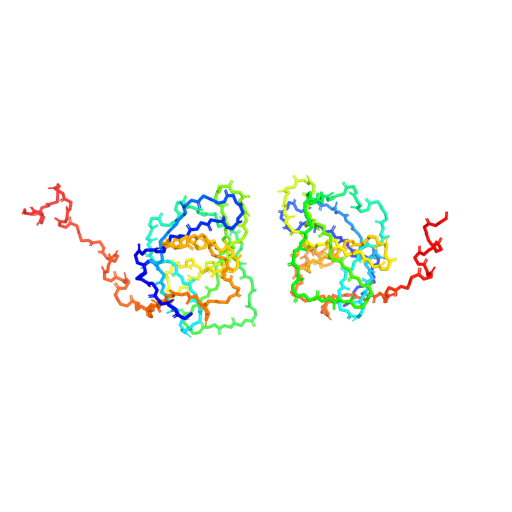15.338 17.363 1.00 46.02 667 HIS B C 1
ATOM 2012 O O . HIS B 1 127 ? -9.547 16.506 17.396 1.00 44.28 667 HIS B O 1
ATOM 2019 N N . CYS B 1 128 ? -10.860 14.923 16.499 1.00 47.10 668 CYS B N 1
ATOM 2020 C CA . CYS B 1 128 ? -11.424 15.859 15.537 1.00 51.45 668 CYS B CA 1
ATOM 2021 C C . CYS B 1 128 ? -12.129 17.023 16.215 1.00 51.66 668 CYS B C 1
ATOM 2022 O O . CYS B 1 128 ? -11.878 18.180 15.883 1.00 53.43 668 CYS B O 1
ATOM 2025 N N . ALA B 1 129 ? -13.016 16.719 17.157 1.00 52.07 669 ALA B N 1
ATOM 2026 C CA . ALA B 1 129 ? -13.741 17.760 17.873 1.00 50.55 669 ALA B CA 1
ATOM 2027 C C . ALA B 1 129 ? -12.748 18.741 18.510 1.00 57.01 669 ALA B C 1
ATOM 2028 O O . ALA B 1 129 ? -12.807 19.948 18.259 1.00 57.25 669 ALA B O 1
ATOM 2030 N N . GLU B 1 130 ? -11.840 18.215 19.331 1.00 55.80 670 GLU B N 1
ATOM 2031 C CA . GLU B 1 130 ? -10.823 19.033 19.992 1.00 55.23 670 GLU B CA 1
ATOM 2032 C C . GLU B 1 130 ? -10.113 19.953 19.018 1.00 53.32 670 GLU B C 1
ATOM 2033 O O . GLU B 1 130 ? -9.667 21.035 19.390 1.00 60.14 670 GLU B O 1
ATOM 2039 N N . ASN B 1 131 ? -9.991 19.513 17.775 1.00 51.11 671 ASN B N 1
ATOM 2040 C CA . ASN B 1 131 ? -9.275 20.293 16.780 1.00 54.84 671 ASN B CA 1
ATOM 2041 C C . ASN B 1 131 ? -10.099 21.004 15.713 1.00 53.94 671 ASN B C 1
ATOM 2042 O O . ASN B 1 131 ? -9.535 21.675 14.852 1.00 54.19 671 ASN B O 1
ATOM 2047 N N . LEU B 1 132 ? -11.419 20.866 15.749 1.00 55.80 672 LEU B N 1
ATOM 2048 C CA . LEU B 1 132 ? -12.242 21.566 14.767 1.00 58.18 672 LEU B CA 1
ATOM 2049 C C . LEU B 1 132 ? -12.298 23.030 15.180 1.00 58.26 672 LEU B C 1
ATOM 2050 O O . LEU B 1 132 ? -12.635 23.353 16.320 1.00 60.24 672 LEU B O 1
ATOM 2055 N N . SER B 1 133 ? -11.962 23.909 14.243 1.00 58.69 673 SER B N 1
ATOM 2056 C CA . SER B 1 133 ? -11.942 25.351 14.481 1.00 62.75 673 SER B CA 1
ATOM 2057 C C . SER B 1 133 ? -13.276 25.944 14.933 1.00 62.95 673 SER B C 1
ATOM 2058 O O . SER B 1 133 ? -14.277 25.860 14.219 1.00 61.10 673 SER B O 1
ATOM 2061 N N . ASP B 1 134 ? -13.288 26.534 16.123 1.00 61.90 674 ASP B N 1
ATOM 2062 C CA . ASP B 1 134 ? -14.489 27.192 16.629 1.00 65.76 674 ASP B CA 1
ATOM 2063 C C . ASP B 1 134 ? -14.173 28.680 16.508 1.00 67.70 674 ASP B C 1
ATOM 2064 O O . ASP B 1 134 ? -13.582 29.276 17.415 1.00 63.59 674 ASP B O 1
ATOM 2069 N N . LEU B 1 135 ? -14.565 29.269 15.381 1.00 66.03 675 LEU B N 1
ATOM 2070 C CA . LEU B 1 135 ? -14.292 30.676 15.107 1.00 64.44 675 LEU B CA 1
ATOM 2071 C C . LEU B 1 135 ? -14.843 31.673 16.117 1.00 60.89 675 LEU B C 1
ATOM 2072 O O . LEU B 1 135 ? -14.336 32.793 16.214 1.00 59.00 675 LEU B O 1
ATOM 2077 N N . SER B 1 136 ? -15.863 31.268 16.871 1.00 55.89 676 SER B N 1
ATOM 2078 C CA . SER B 1 136 ? -16.467 32.151 17.863 1.00 59.56 676 SER B CA 1
ATOM 2079 C C . SER B 1 136 ? -15.502 32.444 19.006 1.00 62.67 676 SER B C 1
ATOM 2080 O O . SER B 1 136 ? -15.719 33.370 19.784 1.00 61.88 676 SER B O 1
ATOM 2083 N N . LEU B 1 137 ? -14.438 31.651 19.099 1.00 64.40 677 LEU B N 1
ATOM 2084 C CA . LEU B 1 137 ? -13.432 31.823 20.145 1.00 66.43 677 LEU B CA 1
ATOM 2085 C C . LEU B 1 137 ? -12.559 33.049 19.897 1.00 66.40 677 LEU B C 1
ATOM 2086 O O . LEU B 1 137 ? -12.012 33.630 20.835 1.00 67.01 677 LEU B O 1
ATOM 2091 N N . ASP B 1 138 ? -12.429 33.436 18.632 1.00 65.48 678 ASP B N 1
ATOM 2092 C CA . ASP B 1 138 ? -11.633 34.600 18.265 1.00 65.22 678 ASP B CA 1
ATOM 2093 C C . ASP B 1 138 ? -12.390 35.900 18.578 1.00 64.83 678 ASP B C 1
ATOM 2094 O O . ASP B 1 138 ? -13.501 36.117 18.094 1.00 58.75 678 ASP B O 1
ATOM 2099 N N . LEU B 1 139 ? -11.768 36.758 19.384 1.00 63.96 679 LEU B N 1
ATOM 2100 C CA . LEU B 1 139 ? -12.352 38.031 19.811 1.00 65.05 679 LEU B CA 1
ATOM 2101 C C . LEU B 1 139 ? -13.003 38.889 18.719 1.00 64.64 679 LEU B C 1
ATOM 2102 O O . LEU B 1 139 ? -14.049 39.503 18.948 1.00 66.90 679 LEU B O 1
ATOM 2107 N N . GLU B 1 140 ? -12.390 38.931 17.541 1.00 60.47 680 GLU B N 1
ATOM 2108 C CA . GLU B 1 140 ? -12.892 39.736 16.432 1.00 59.66 680 GLU B CA 1
ATOM 2109 C C . GLU B 1 140 ? -13.902 39.051 15.514 1.00 59.41 680 GLU B C 1
ATOM 2110 O O . GLU B 1 140 ? -14.193 39.552 14.426 1.00 60.49 680 GLU B O 1
ATOM 2116 N N . HIS B 1 141 ? -14.433 37.913 15.938 1.00 55.01 681 HIS B N 1
ATOM 2117 C CA . HIS B 1 141 ? -15.402 37.191 15.122 1.00 47.57 681 HIS B CA 1
ATOM 2118 C C . HIS B 1 141 ? -16.808 37.590 15.551 1.00 45.42 681 HIS B C 1
ATOM 2119 O O . HIS B 1 141 ? -17.075 37.759 16.748 1.00 36.14 681 HIS B O 1
ATOM 2126 N N . HIS B 1 142 ? -17.716 37.727 14.586 1.00 43.88 682 HIS B N 1
ATOM 2127 C CA . HIS B 1 142 ? -19.076 38.137 14.931 1.00 42.31 682 HIS B CA 1
ATOM 2128 C C . HIS B 1 142 ? -19.851 37.170 15.831 1.00 43.44 682 HIS B C 1
ATOM 2129 O O . HIS B 1 142 ? -20.883 37.542 16.387 1.00 39.36 682 HIS B O 1
ATOM 2136 N N . HIS B 1 143 ? -19.359 35.938 15.988 1.00 42.08 683 HIS B N 1
ATOM 2137 C CA . HIS B 1 143 ? -20.022 34.965 16.863 1.00 47.06 683 HIS B CA 1
ATOM 2138 C C . HIS B 1 143 ? -19.471 35.082 18.289 1.00 47.77 683 HIS B C 1
ATOM 2139 O O . HIS B 1 143 ? -20.059 34.552 19.237 1.00 41.89 683 HIS B O 1
ATOM 2146 N N . HIS B 1 144 ? -18.338 35.766 18.441 1.00 51.61 684 HIS B N 1
ATOM 2147 C CA . HIS B 1 144 ? -17.723 35.897 19.761 1.00 56.06 684 HIS B CA 1
ATOM 2148 C C . HIS B 1 144 ? -18.497 36.780 20.733 1.00 56.54 684 HIS B C 1
ATOM 2149 O O . HIS B 1 144 ? -18.811 37.932 20.430 1.00 56.78 684 HIS B O 1
ATOM 2156 N N . HIS B 1 145 ? -18.795 36.225 21.907 1.00 59.24 685 HIS B N 1
ATOM 2157 C CA . HIS B 1 145 ? -19.538 36.935 22.948 1.00 65.23 685 HIS B CA 1
ATOM 2158 C C . HIS B 1 145 ? -18.711 37.151 24.217 1.00 69.95 685 HIS B C 1
ATOM 2159 O O . HIS B 1 145 ? -19.042 36.531 25.252 1.00 74.81 685 HIS B O 1
#

Sequence (269 aa):
QFPVEHVQLLCINCMVAVGHGSDLRKVEGTHHVNVNPNFSNYYNVSRDPVVINKVFKDWKPGGVISCRNCGEVWGLQMIYKSVKLPVLKVRSMLLETPQGRIQAKKWSRVPFSVPDFDFLQHCAENLRQQFPVEHVQLLCINCMVAVGHGSDLRKVEGTHHVNVNPNFSNYYNVSRDPVVINKVFKDWKPGGVISCRNCGEVWGLQMIYKSVKLPVLKVRSMLLETPQGRIQAKKWSRVPFSVPDFDFLQHCAENLSDLSLDLEHHHHH

CATH classification: 2.170.150.30

Foldseek 3Di:
DDEQQQKFWAFLPPGDTQGGSQQWAAEVNAWIWGLDPVSPVFWDFDPAWDDDPDDDDFWDWGGFIAGPVPGHTFGTWICGNNRTTGTGDQQRIWIQGPVGTHRDNGPVDDPYDHHHDDPVVSVVVPD/DAADEQQQKFKAFPPPGDGQGTSQQWADEVNAWIWGLDPSSVVFKDWDQPWDDDPDDDDFWDWGGFIAGPPPGHTFGTWIQGNNRTTDTGQQQRIWIQGPVGIHRDNGPVDDRYDHHHDDVVVSCVVPPDDPLPDPPDPNPD

B-factor: mean 46.73, std 14.76, range [19.06, 90.63]

Solvent-accessible surface area: 16638 Å² total; per-residue (Å²): 172,34,76,48,128,83,1,57,0,8,0,51,86,37,95,58,68,6,11,94,1,50,22,0,41,56,4,118,43,89,61,7,0,2,14,46,98,78,7,60,72,84,28,75,66,48,228,97,79,44,124,59,109,156,151,65,191,37,25,132,27,5,4,50,0,21,2,148,103,49,46,48,81,0,17,38,18,0,29,33,103,104,41,135,3,10,13,4,121,12,96,4,0,16,0,44,10,82,148,32,128,55,72,11,70,94,29,103,172,19,32,11,80,17,77,92,28,76,62,151,93,23,39,78,92,63,196,294,105,124,14,72,45,123,85,0,77,0,5,0,44,86,47,87,50,60,7,7,95,1,45,22,0,59,64,6,116,42,86,56,10,0,2,16,47,97,99,6,54,91,82,22,73,61,52,230,110,85,33,94,57,141,149,141,58,207,58,22,126,27,5,6,52,0,19,1,139,105,54,43,51,65,0,18,40,20,1,29,29,107,105,43,124,3,10,13,3,112,11,132,0,0,15,0,47,10,82,118,44,121,66,65,12,109,125,32,101,182,19,28,12,67,11,69,99,26,79,50,139,97,22,43,64,100,73,124,100,79,113,34,137,81,144,165,42,154,104,62,216

GO terms:
  GO:0039536 negative regulation of RIG-I signaling pathway (P, IDA)
  GO:0003725 double-stranded RNA binding (F, IDA)
  GO:0003727 single-stranded RNA binding (F, IDA)
  GO:0008270 zinc ion binding (F, IDA)
  GO:0045088 regulation of innate immune response (P, IDA)
  GO:0045824 negative regulation of innate immune response (P, IDA)
  GO:0032480 negative regulation of type I interferon production (P, IDA)
  GO:0016887 ATP hydrolysis activity (F, EXP)
  GO:0002753 cytoplasmic pattern recognition receptor signaling pathway (P, IMP)
  GO:0039534 negative regulation of MDA-5 signaling pathway (P, IMP)
  GO:0039536 negative regulation of RIG-I signaling pathway (P, IMP)
  GO:0003724 RNA helicase activity (F, IMP)
  GO:0016887 ATP hydrolysis activity (F, IMP)
  GO:0005515 protein binding (F, IPI)
  GO:0005794 Golgi apparatus (C, IDA)
  GO:0005829 cytosol (C, IDA)

InterPro domains:
  IPR001650 Helicase, C-terminal domain-like [PF00271] (350-472)
  IPR001650 Helicase, C-terminal domain-like [PS51194] (350-514)
  IPR001650 Helicase, C-terminal domain-like [SM00490] (381-475)
  IPR006935 Helicase/UvrB, N-terminal [PF04851] (1-170)
  IPR014001 Helicase superfamily 1/2, ATP-binding domain [PS51192] (11-188)
  IPR014001 Helicase superfamily 1/2, ATP-binding domain [SM00487] (2-195)
  IPR021673 RIG-I-like receptor, C-terminal regulatory domain [PF11648] (552-667)
  IPR021673 RIG-I-like receptor, C-terminal regulatory domain [PS51789] (539-669)
  IPR027417 P-loop containing nucleoside triphosphate hydrolase [G3DSA:3.40.50.300] (5-526)
  IPR027417 P-loop containing nucleoside triphosphate hydrolase [G3DSA:3.40.50.300] (202-485)
  IPR027417 P-loop containing nucleoside triphosphate hydrolase [SSF52540] (47-494)
  IPR038557 RIG-I-like receptor, C-terminal domain superfamily [G3DSA:2.170.150.30] (541-678)
  IPR041204 RIG-I-like receptor, C-terminal [PF18119] (216-343)
  IPR051363 RIG-I-like Receptor (RLR) Helicase [PTHR14074] (2-665)

Organism: Homo sapiens (NCBI:txid9606)

Radius of gyration: 22.28 Å; Cα contacts (8 Å, |Δi|>4): 523; chains: 2; bounding box: 69×56×53 Å